Protein AF-A0A7I8IWC8-F1 (afdb_monomer)

Mean predicted aligned error: 17.38 Å

pLDDT: mean 71.6, std 18.22, range [29.69, 91.44]

InterPro domains:
  IPR003280 Two pore domain potassium channel [PTHR11003] (77-269)
  IPR011992 EF-hand domain pair [SSF47473] (232-298)
  IPR013099 Potassium channel domain [PF07885] (147-216)
  IPR018247 EF-Hand 1, calcium-binding site [PS00018] (244-256)

Structure (mmCIF, N/CA/C/O backbone):
data_AF-A0A7I8IWC8-F1
#
_entry.id   AF-A0A7I8IWC8-F1
#
loop_
_atom_site.group_PDB
_atom_site.id
_atom_site.type_symbol
_atom_site.label_atom_id
_atom_site.label_alt_id
_atom_site.label_comp_id
_atom_site.label_asym_id
_atom_site.label_entity_id
_atom_site.label_seq_id
_atom_site.pdbx_PDB_ins_code
_atom_site.Cartn_x
_atom_site.Cartn_y
_atom_site.Cartn_z
_atom_site.occupancy
_atom_site.B_iso_or_equiv
_atom_site.auth_seq_id
_atom_site.auth_comp_id
_atom_site.auth_asym_id
_atom_site.auth_atom_id
_atom_site.pdbx_PDB_model_num
ATOM 1 N N . MET A 1 1 ? -7.696 -72.419 10.495 1.00 34.41 1 MET A N 1
ATOM 2 C CA . MET A 1 1 ? -6.450 -72.683 9.741 1.00 34.41 1 MET A CA 1
ATOM 3 C C . MET A 1 1 ? -6.834 -73.370 8.433 1.00 34.41 1 MET A C 1
ATOM 5 O O . MET A 1 1 ? -7.653 -74.274 8.551 1.00 34.41 1 MET A O 1
ATOM 9 N N . PRO A 1 2 ? -6.284 -73.050 7.244 1.00 49.12 2 PRO A N 1
ATOM 10 C CA . PRO A 1 2 ? -5.409 -71.928 6.867 1.00 49.12 2 PRO A CA 1
ATOM 11 C C . PRO A 1 2 ? -5.882 -71.098 5.634 1.00 49.12 2 PRO A C 1
ATOM 13 O O . PRO A 1 2 ? -6.769 -71.513 4.901 1.00 49.12 2 PRO A O 1
ATOM 16 N N . HIS A 1 3 ? -5.212 -69.944 5.458 1.00 37.47 3 HIS A N 1
ATOM 17 C CA . HIS A 1 3 ? -4.768 -69.209 4.245 1.00 37.47 3 HIS A CA 1
ATOM 18 C C . HIS A 1 3 ? -5.699 -69.052 3.014 1.00 37.47 3 HIS A C 1
ATOM 20 O O . HIS A 1 3 ? -6.150 -70.026 2.440 1.00 37.47 3 HIS A O 1
ATOM 26 N N . GLY A 1 4 ? -5.972 -67.871 2.443 1.00 36.47 4 GLY A N 1
ATOM 27 C CA . GLY A 1 4 ? -5.364 -66.542 2.559 1.00 36.47 4 GLY A CA 1
ATOM 28 C C . GLY A 1 4 ? -4.605 -66.167 1.280 1.00 36.47 4 GLY A C 1
ATOM 29 O O . GLY A 1 4 ? -3.407 -66.400 1.233 1.00 36.47 4 GLY A O 1
ATOM 30 N N . ALA A 1 5 ? -5.292 -65.598 0.277 1.00 39.47 5 ALA A N 1
ATOM 31 C CA . ALA A 1 5 ? -4.734 -64.726 -0.776 1.00 39.47 5 ALA A CA 1
ATOM 32 C C . ALA A 1 5 ? -5.860 -64.234 -1.714 1.00 39.47 5 ALA A C 1
ATOM 34 O O . ALA A 1 5 ? -6.253 -64.928 -2.649 1.00 39.47 5 ALA A O 1
ATOM 35 N N . ILE A 1 6 ? -6.392 -63.032 -1.471 1.00 44.72 6 ILE A N 1
ATOM 36 C CA . ILE A 1 6 ? -7.312 -62.354 -2.396 1.00 44.72 6 ILE A CA 1
ATOM 37 C C . ILE A 1 6 ? -6.470 -61.427 -3.275 1.00 44.72 6 ILE A C 1
ATOM 39 O O . ILE A 1 6 ? -5.938 -60.419 -2.813 1.00 44.72 6 ILE A O 1
ATOM 43 N N . HIS A 1 7 ? -6.326 -61.797 -4.547 1.00 42.81 7 HIS A N 1
ATOM 44 C CA . HIS A 1 7 ? -5.727 -60.960 -5.581 1.00 42.81 7 HIS A CA 1
ATOM 45 C C . HIS A 1 7 ? -6.664 -59.790 -5.923 1.00 42.81 7 HIS A C 1
ATOM 47 O O . HIS A 1 7 ? -7.773 -59.998 -6.411 1.00 42.81 7 HIS A O 1
ATOM 53 N N . GLY A 1 8 ? -6.203 -58.558 -5.695 1.00 40.81 8 GLY A N 1
ATOM 54 C CA . GLY A 1 8 ? -6.848 -57.341 -6.197 1.00 40.81 8 GLY A CA 1
ATOM 55 C C . GLY A 1 8 ? -6.672 -57.164 -7.719 1.00 40.81 8 GLY A C 1
ATOM 56 O O . GLY A 1 8 ? -5.735 -57.720 -8.303 1.00 40.81 8 GLY A O 1
ATOM 57 N N . PRO A 1 9 ? -7.558 -56.406 -8.392 1.00 40.91 9 PRO A N 1
ATOM 58 C CA . PRO A 1 9 ? -7.602 -56.340 -9.848 1.00 40.91 9 PRO A CA 1
ATOM 59 C C . PRO A 1 9 ? -6.484 -55.472 -10.448 1.00 40.91 9 PRO A C 1
ATOM 61 O O . PRO A 1 9 ? -6.197 -54.369 -9.989 1.00 40.91 9 PRO A O 1
ATOM 64 N N . ARG A 1 10 ? -5.878 -55.987 -11.528 1.00 43.47 10 ARG A N 1
ATOM 65 C CA . ARG A 1 10 ? -4.852 -55.336 -12.360 1.00 43.47 10 ARG A CA 1
ATOM 66 C C . ARG A 1 10 ? -5.381 -54.053 -13.009 1.00 43.47 10 ARG A C 1
ATOM 68 O O . ARG A 1 10 ? -6.219 -54.093 -13.909 1.00 43.47 10 ARG A O 1
ATOM 75 N N . GLU A 1 11 ? -4.798 -52.930 -12.623 1.00 41.12 11 GLU A N 1
ATOM 76 C CA . GLU A 1 11 ? -5.005 -51.618 -13.228 1.00 41.12 11 GLU A CA 1
ATOM 77 C C . GLU A 1 11 ? -4.317 -51.547 -14.611 1.00 41.12 11 GLU A C 1
ATOM 79 O O . GLU A 1 11 ? -3.092 -51.639 -14.737 1.00 41.12 11 GLU A O 1
ATOM 84 N N . ARG A 1 12 ? -5.105 -51.417 -15.689 1.00 39.09 12 ARG A N 1
ATOM 85 C CA . ARG A 1 12 ? -4.594 -51.205 -17.056 1.00 39.09 12 ARG A CA 1
ATOM 86 C C . ARG A 1 12 ? -4.054 -49.777 -17.194 1.00 39.09 12 ARG A C 1
ATOM 88 O O . ARG A 1 12 ? -4.794 -48.869 -17.568 1.00 39.09 12 ARG A O 1
ATOM 95 N N . ARG A 1 13 ? -2.749 -49.577 -16.988 1.00 38.00 13 ARG A N 1
ATOM 96 C CA . ARG A 1 13 ? -2.059 -48.372 -17.484 1.00 38.00 13 ARG A CA 1
ATOM 97 C C . ARG A 1 13 ? -2.029 -48.393 -19.011 1.00 38.00 13 ARG A C 1
ATOM 99 O O . ARG A 1 13 ? -1.342 -49.215 -19.616 1.00 38.00 13 ARG A O 1
ATOM 106 N N . ARG A 1 14 ? -2.758 -47.465 -19.633 1.00 35.34 14 ARG A N 1
ATOM 107 C CA . ARG A 1 14 ? -2.596 -47.116 -21.049 1.00 35.34 14 ARG A CA 1
ATOM 108 C C . ARG A 1 14 ? -1.191 -46.526 -21.234 1.00 35.34 14 ARG A C 1
ATOM 110 O O . ARG A 1 14 ? -0.902 -45.459 -20.701 1.00 35.34 14 ARG A O 1
ATOM 117 N N . ARG A 1 15 ? -0.307 -47.245 -21.932 1.00 33.16 15 ARG A N 1
ATOM 118 C CA . ARG A 1 15 ? 1.006 -46.741 -22.361 1.00 33.16 15 ARG A CA 1
ATOM 119 C C . ARG A 1 15 ? 0.797 -45.824 -23.566 1.00 33.16 15 ARG A C 1
ATOM 121 O O . ARG A 1 15 ? 0.268 -46.273 -24.577 1.00 33.16 15 ARG A O 1
ATOM 128 N N . PHE A 1 16 ? 1.204 -44.566 -23.444 1.00 29.80 16 PHE A N 1
ATOM 129 C CA . PHE A 1 16 ? 1.470 -43.696 -24.590 1.00 29.80 16 PHE A CA 1
ATOM 130 C C . PHE A 1 16 ? 2.858 -44.046 -25.164 1.00 29.80 16 PHE A C 1
ATOM 132 O O . PHE A 1 16 ? 3.754 -44.361 -24.374 1.00 29.80 16 PHE A O 1
ATOM 139 N N . PRO A 1 17 ? 3.062 -44.033 -26.495 1.00 34.88 17 PRO A N 1
ATOM 140 C CA . PRO A 1 17 ? 4.338 -44.399 -27.091 1.00 34.88 17 PRO A CA 1
ATOM 141 C C . PRO A 1 17 ? 5.303 -43.209 -27.062 1.00 34.88 17 PRO A C 1
ATOM 143 O O . PRO A 1 17 ? 5.034 -42.171 -27.660 1.00 34.88 17 PRO A O 1
ATOM 146 N N . TRP A 1 18 ? 6.438 -43.381 -26.386 1.00 34.50 18 TRP A N 1
ATOM 147 C CA . TRP A 1 18 ? 7.629 -42.553 -26.576 1.00 34.50 18 TRP A CA 1
ATOM 148 C C . TRP A 1 18 ? 8.540 -43.232 -27.613 1.00 34.50 18 TRP A C 1
ATOM 150 O O . TRP A 1 18 ? 8.638 -44.463 -27.592 1.00 34.50 18 TRP A O 1
ATOM 160 N N . PRO A 1 19 ? 9.196 -42.483 -28.517 1.00 35.56 19 PRO A N 1
ATOM 161 C CA . PRO A 1 19 ? 10.147 -43.051 -29.468 1.00 35.56 19 PRO A CA 1
ATOM 162 C C . PRO A 1 19 ? 11.451 -43.473 -28.758 1.00 35.56 19 PRO A C 1
ATOM 164 O O . PRO A 1 19 ? 11.786 -42.913 -27.710 1.00 35.56 19 PRO A O 1
ATOM 167 N N . PRO A 1 20 ? 12.182 -44.470 -29.289 1.00 39.28 20 PRO A N 1
ATOM 168 C CA . PRO A 1 20 ? 13.304 -45.085 -28.594 1.00 39.28 20 PRO A CA 1
ATOM 169 C C . PRO A 1 20 ? 14.577 -44.235 -28.678 1.00 39.28 20 PRO A C 1
ATOM 171 O O . PRO A 1 20 ? 14.940 -43.716 -29.732 1.00 39.28 20 PRO A O 1
ATOM 174 N N . HIS A 1 21 ? 15.283 -44.159 -27.550 1.00 35.75 21 HIS A N 1
ATOM 175 C CA . HIS A 1 21 ? 16.693 -43.800 -27.499 1.00 35.75 21 HIS A CA 1
ATOM 176 C C . HIS A 1 21 ? 17.516 -44.882 -28.209 1.00 35.75 21 HIS A C 1
ATOM 178 O O . HIS A 1 21 ? 17.478 -46.043 -27.809 1.00 35.75 21 HIS A O 1
ATOM 184 N N . ALA A 1 22 ? 18.277 -44.484 -29.225 1.00 36.94 22 ALA A N 1
ATOM 185 C CA . ALA A 1 22 ? 19.360 -45.269 -29.798 1.00 36.94 22 ALA A CA 1
ATOM 186 C C . ALA A 1 22 ? 20.653 -44.468 -29.618 1.00 36.94 22 ALA A C 1
ATOM 188 O O . ALA A 1 22 ? 20.869 -43.457 -30.285 1.00 36.94 22 ALA A O 1
ATOM 189 N N . GLY A 1 23 ? 21.469 -44.888 -28.657 1.00 33.31 23 GLY A N 1
ATOM 190 C CA . GLY A 1 23 ? 22.909 -44.715 -28.748 1.00 33.31 23 GLY A CA 1
ATOM 191 C C . GLY A 1 23 ? 23.448 -45.980 -29.396 1.00 33.31 23 GLY A C 1
ATOM 192 O O . GLY A 1 23 ? 23.153 -47.059 -28.897 1.00 33.31 23 GLY A O 1
ATOM 193 N N . ASP A 1 24 ? 24.108 -45.842 -30.540 1.00 31.56 24 ASP A N 1
ATOM 194 C CA . ASP A 1 24 ? 25.403 -46.468 -30.803 1.00 31.56 24 ASP A CA 1
ATOM 195 C C . ASP A 1 24 ? 25.916 -46.115 -32.206 1.00 31.56 24 ASP A C 1
ATOM 197 O O . ASP A 1 24 ? 25.170 -45.987 -33.174 1.00 31.56 24 ASP A O 1
ATOM 201 N N . GLU A 1 25 ? 27.236 -45.959 -32.240 1.00 33.34 25 GLU A N 1
ATOM 202 C CA . GLU A 1 25 ? 28.138 -46.091 -33.382 1.00 33.34 25 GLU A CA 1
ATOM 203 C C . GLU A 1 25 ? 28.166 -45.001 -34.465 1.00 33.34 25 GLU A C 1
ATOM 205 O O . GLU A 1 25 ? 27.463 -44.973 -35.475 1.00 33.34 25 GLU A O 1
ATOM 210 N N . ALA A 1 26 ? 29.171 -44.147 -34.267 1.00 34.16 26 ALA A N 1
ATOM 211 C CA . ALA A 1 26 ? 29.894 -43.419 -35.288 1.00 34.16 26 ALA A CA 1
ATOM 212 C C . ALA A 1 26 ? 30.222 -44.288 -36.518 1.00 34.16 26 ALA A C 1
ATOM 214 O O . ALA A 1 26 ? 31.029 -45.214 -36.456 1.00 34.16 26 ALA A O 1
ATOM 215 N N . ARG A 1 27 ? 29.696 -43.885 -37.677 1.00 29.69 27 ARG A N 1
ATOM 216 C CA . ARG A 1 27 ? 30.273 -44.206 -38.985 1.00 29.69 27 ARG A CA 1
ATOM 217 C C . ARG A 1 27 ? 30.517 -42.895 -39.723 1.00 29.69 27 ARG A C 1
ATOM 219 O O . ARG A 1 27 ? 29.603 -42.285 -40.265 1.00 29.69 27 ARG A O 1
ATOM 226 N N . VAL A 1 28 ? 31.763 -42.434 -39.654 1.00 33.59 28 VAL A N 1
ATOM 227 C CA . VAL A 1 28 ? 32.272 -41.290 -40.413 1.00 33.59 28 VAL A CA 1
ATOM 228 C C . VAL A 1 28 ? 32.355 -41.716 -41.8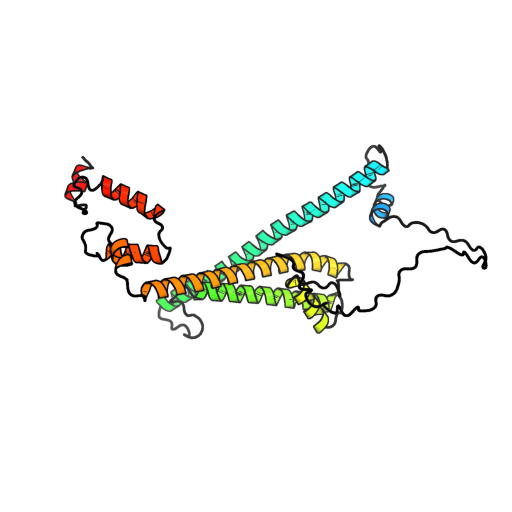76 1.00 33.59 28 VAL A C 1
ATOM 230 O O . VAL A 1 28 ? 33.195 -42.540 -42.231 1.00 33.59 28 VAL A O 1
ATOM 233 N N . ASP A 1 29 ? 31.464 -41.182 -42.708 1.00 30.06 29 ASP A N 1
ATOM 234 C CA . ASP A 1 29 ? 31.541 -41.326 -44.159 1.00 30.06 29 ASP A CA 1
ATOM 235 C C . ASP A 1 29 ? 32.521 -40.274 -44.700 1.00 30.06 29 ASP A C 1
ATOM 237 O O . ASP A 1 29 ? 32.303 -39.062 -44.614 1.00 30.06 29 ASP A O 1
ATOM 241 N N . SER A 1 30 ? 33.671 -40.750 -45.170 1.00 38.53 30 SER A N 1
ATOM 242 C CA . SER A 1 30 ? 34.749 -39.947 -45.727 1.00 38.53 30 SER A CA 1
ATOM 243 C C . SER A 1 30 ? 34.496 -39.713 -47.211 1.00 38.53 30 SER A C 1
ATOM 245 O O . SER A 1 30 ? 34.836 -40.543 -48.050 1.00 38.53 30 SER A O 1
ATOM 247 N N . ARG A 1 31 ? 33.917 -38.562 -47.562 1.00 34.56 31 ARG A N 1
ATOM 248 C CA . ARG A 1 31 ? 34.003 -38.005 -48.923 1.00 34.56 31 ARG A CA 1
ATOM 249 C C . ARG A 1 31 ? 33.464 -36.573 -48.953 1.00 34.56 31 ARG A C 1
ATOM 251 O O . ARG A 1 31 ? 32.263 -36.396 -49.011 1.00 34.56 31 ARG A O 1
ATOM 258 N N . TYR A 1 32 ? 34.354 -35.581 -48.846 1.00 31.25 32 TYR A N 1
ATOM 259 C CA . TYR A 1 32 ? 34.440 -34.319 -49.620 1.00 31.25 32 TYR A CA 1
ATOM 260 C C . TYR A 1 32 ? 35.587 -33.450 -49.042 1.00 31.25 32 TYR A C 1
ATOM 262 O O . TYR A 1 32 ? 35.895 -33.562 -47.854 1.00 31.25 32 TYR A O 1
ATOM 270 N N . PRO A 1 33 ? 36.306 -32.675 -49.879 1.00 35.06 33 PRO A N 1
ATOM 271 C CA . PRO A 1 33 ? 37.697 -32.306 -49.638 1.00 35.06 33 PRO A CA 1
ATOM 272 C C . PRO A 1 33 ? 37.877 -31.060 -48.765 1.00 35.06 33 PRO A C 1
ATOM 274 O O . PRO A 1 33 ? 37.000 -30.210 -48.632 1.00 35.06 33 PRO A O 1
ATOM 277 N N . ALA A 1 34 ? 39.082 -30.974 -48.206 1.00 40.50 34 ALA A N 1
ATOM 278 C CA . ALA A 1 34 ? 39.608 -29.883 -47.407 1.00 40.50 34 ALA A CA 1
ATOM 279 C C . ALA A 1 34 ? 39.451 -28.503 -48.076 1.00 40.50 34 ALA A C 1
ATOM 281 O O . ALA A 1 34 ? 39.941 -28.270 -49.178 1.00 40.50 34 ALA A O 1
ATOM 282 N N . GLY A 1 35 ? 38.844 -27.570 -47.344 1.00 31.88 35 GLY A N 1
ATOM 283 C CA . GLY A 1 35 ? 38.845 -26.136 -47.622 1.00 31.88 35 GLY A CA 1
ATOM 284 C C . GLY A 1 35 ? 38.723 -25.394 -46.294 1.00 31.88 35 GLY A C 1
ATOM 285 O O . GLY A 1 35 ? 37.707 -25.497 -45.614 1.00 31.88 35 GLY A O 1
ATOM 286 N N . GLY A 1 36 ? 39.804 -24.744 -45.866 1.00 42.09 36 GLY A N 1
ATOM 287 C CA . GLY A 1 36 ? 39.965 -24.226 -44.513 1.00 42.09 36 GLY A CA 1
ATOM 288 C C . GLY A 1 36 ? 39.009 -23.094 -44.135 1.00 42.09 36 GLY A C 1
ATOM 289 O O . GLY A 1 36 ? 38.858 -22.116 -44.855 1.00 42.09 36 GLY A O 1
ATOM 290 N N . ALA A 1 37 ? 38.467 -23.185 -42.925 1.00 33.78 37 ALA A N 1
ATOM 291 C CA . ALA A 1 37 ? 38.128 -22.035 -42.098 1.00 33.78 37 ALA A CA 1
ATOM 292 C C . ALA A 1 37 ? 38.143 -22.500 -40.640 1.00 33.78 37 ALA A C 1
ATOM 294 O O . ALA A 1 37 ? 37.227 -23.158 -40.157 1.00 33.78 37 ALA A O 1
ATOM 295 N N . SER A 1 38 ? 39.251 -22.199 -39.967 1.00 35.16 38 SER A N 1
ATOM 296 C CA . SER A 1 38 ? 39.468 -22.435 -38.545 1.00 35.16 38 SER A CA 1
ATOM 297 C C . SER A 1 38 ? 38.261 -21.948 -37.735 1.00 35.16 38 SER A C 1
ATOM 299 O O . SER A 1 38 ? 37.937 -20.755 -37.751 1.00 35.16 38 SER A O 1
ATOM 301 N N . ALA A 1 39 ? 37.588 -22.877 -37.051 1.00 38.66 39 ALA A N 1
ATOM 302 C CA . ALA A 1 39 ? 36.551 -22.597 -36.071 1.00 38.66 39 ALA A CA 1
ATOM 303 C C . ALA A 1 39 ? 37.184 -21.834 -34.901 1.00 38.66 39 ALA A C 1
ATOM 305 O O . ALA A 1 39 ? 37.608 -22.405 -33.899 1.00 38.66 39 ALA A O 1
ATOM 306 N N . ARG A 1 40 ? 37.297 -20.512 -35.050 1.00 38.53 40 ARG A N 1
ATOM 307 C CA . ARG A 1 40 ? 37.653 -19.621 -33.954 1.00 38.53 40 ARG A CA 1
ATOM 308 C C . ARG A 1 40 ? 36.503 -19.647 -32.958 1.00 38.53 40 ARG A C 1
ATOM 310 O O . ARG A 1 40 ? 35.457 -19.051 -33.198 1.00 38.53 40 ARG A O 1
ATOM 317 N N . CYS A 1 41 ? 36.722 -20.338 -31.841 1.00 42.00 41 CYS A N 1
ATOM 318 C CA . CYS A 1 41 ? 36.026 -20.117 -30.583 1.00 42.00 41 CYS A CA 1
ATOM 319 C C . CYS A 1 41 ? 35.999 -18.610 -30.310 1.00 42.00 41 CYS A C 1
ATOM 321 O O . CYS A 1 41 ? 36.993 -18.038 -29.863 1.00 42.00 41 CYS A O 1
ATOM 323 N N . LEU A 1 42 ? 34.890 -17.950 -30.645 1.00 45.66 42 LEU A N 1
ATOM 324 C CA . LEU A 1 42 ? 34.720 -16.534 -30.371 1.00 45.66 42 LEU A CA 1
ATOM 325 C C . LEU A 1 42 ? 34.657 -16.383 -28.841 1.00 45.66 42 LEU A C 1
ATOM 327 O O . LEU A 1 42 ? 33.781 -16.991 -28.214 1.00 45.66 42 LEU A O 1
ATOM 331 N N . PRO A 1 43 ? 35.571 -15.629 -28.207 1.00 43.75 43 PRO A N 1
ATOM 332 C CA . PRO A 1 43 ? 35.496 -15.393 -26.775 1.00 43.75 43 PRO A CA 1
ATOM 333 C C . PRO A 1 43 ? 34.156 -14.724 -26.450 1.00 43.75 43 PRO A C 1
ATOM 335 O O . PRO A 1 43 ? 33.676 -13.880 -27.209 1.00 43.75 43 PRO A O 1
ATOM 338 N N . ARG A 1 44 ? 33.536 -15.084 -25.317 1.00 46.53 44 ARG A N 1
ATOM 339 C CA . ARG A 1 44 ? 32.316 -14.417 -24.824 1.00 46.53 44 ARG A CA 1
ATOM 340 C C . ARG A 1 44 ? 32.507 -12.889 -24.876 1.00 46.53 44 ARG A C 1
ATOM 342 O O . ARG A 1 44 ? 33.613 -12.433 -24.590 1.00 46.53 44 ARG A O 1
ATOM 349 N N . PRO A 1 45 ? 31.464 -12.081 -25.144 1.00 54.19 45 PRO A N 1
ATOM 350 C CA . PRO A 1 45 ? 31.592 -10.636 -25.385 1.00 54.19 45 PRO A CA 1
ATOM 351 C C . PRO A 1 45 ? 32.354 -9.875 -24.286 1.00 54.19 45 PRO A C 1
ATOM 353 O O . PRO A 1 45 ? 33.000 -8.876 -24.566 1.00 54.19 45 PRO A O 1
ATOM 356 N N . ARG A 1 46 ? 32.366 -10.380 -23.045 1.00 49.00 46 ARG A N 1
ATOM 357 C CA . ARG A 1 46 ? 33.160 -9.816 -21.939 1.00 49.00 46 ARG A CA 1
ATOM 358 C C . ARG A 1 46 ? 34.675 -10.007 -22.076 1.00 49.00 46 ARG A C 1
ATOM 360 O O . ARG A 1 46 ? 35.420 -9.121 -21.682 1.00 49.00 46 ARG A O 1
ATOM 367 N N . VAL A 1 47 ? 35.124 -11.126 -22.645 1.00 54.19 47 VAL A N 1
ATOM 368 C CA . VAL A 1 47 ? 36.548 -11.397 -22.903 1.00 54.19 47 VAL A CA 1
ATOM 369 C C . VAL A 1 47 ? 37.050 -10.516 -24.047 1.00 54.19 47 VAL A C 1
ATOM 371 O O . VAL A 1 47 ? 38.149 -9.985 -23.964 1.00 54.19 47 VAL A O 1
ATOM 374 N N . VAL A 1 48 ? 36.207 -10.275 -25.059 1.00 58.06 48 VAL A N 1
ATOM 375 C CA . VAL A 1 48 ? 36.515 -9.356 -26.169 1.00 58.06 48 VAL A CA 1
ATOM 376 C C . VAL A 1 48 ? 36.621 -7.904 -25.682 1.00 58.06 48 VAL A C 1
ATOM 378 O O . VAL A 1 48 ? 37.554 -7.199 -26.059 1.00 58.06 48 VAL A O 1
ATOM 381 N N . VAL A 1 49 ? 35.718 -7.472 -24.792 1.00 59.38 49 VAL A N 1
ATOM 382 C CA . VAL A 1 49 ? 35.783 -6.143 -24.156 1.00 59.38 49 VAL A CA 1
ATOM 383 C C . VAL A 1 49 ? 37.051 -5.989 -23.313 1.00 59.38 49 VAL A C 1
ATOM 385 O O . VAL A 1 49 ? 37.690 -4.948 -23.390 1.00 59.38 49 VAL A O 1
ATOM 388 N N . PHE A 1 50 ? 37.465 -7.019 -22.569 1.00 57.16 50 PHE A N 1
ATOM 389 C CA . PHE A 1 50 ? 38.723 -6.991 -21.815 1.00 57.16 50 PHE A CA 1
ATOM 390 C C . PHE A 1 50 ? 39.952 -6.884 -22.735 1.00 57.16 50 PHE A C 1
ATOM 392 O O . PHE A 1 50 ? 40.841 -6.082 -22.475 1.00 57.16 50 PHE A O 1
ATOM 399 N N . THR A 1 51 ? 39.978 -7.615 -23.857 1.00 58.69 51 THR A N 1
ATOM 400 C CA . THR A 1 51 ? 41.091 -7.528 -24.821 1.00 58.69 51 THR A CA 1
ATOM 401 C C . THR A 1 51 ? 41.169 -6.187 -25.553 1.00 58.69 51 THR A C 1
ATOM 403 O O . THR A 1 51 ? 42.265 -5.766 -25.900 1.00 58.69 51 THR A O 1
ATOM 406 N N . PHE A 1 52 ? 40.037 -5.508 -25.774 1.00 55.59 52 PHE A N 1
ATOM 407 C CA . PHE A 1 52 ? 39.993 -4.202 -26.450 1.00 55.59 52 PHE A CA 1
ATOM 408 C C . PHE A 1 52 ? 40.229 -3.013 -25.509 1.00 55.59 52 PHE A C 1
ATOM 410 O O . PHE A 1 52 ? 40.627 -1.952 -25.972 1.00 55.59 52 PHE A O 1
ATOM 417 N N . ASN A 1 53 ? 39.991 -3.173 -24.204 1.00 49.50 53 ASN A N 1
ATOM 418 C CA . ASN A 1 53 ? 40.108 -2.099 -23.209 1.00 49.50 53 ASN A CA 1
ATOM 419 C C . ASN A 1 53 ? 41.402 -2.197 -22.378 1.00 49.50 53 ASN A C 1
ATOM 421 O O . ASN A 1 53 ? 41.487 -1.658 -21.275 1.00 49.50 53 ASN A O 1
ATOM 425 N N . ARG A 1 54 ? 42.404 -2.911 -22.912 1.00 51.59 54 ARG A N 1
ATOM 426 C CA . ARG A 1 54 ? 43.714 -3.144 -22.287 1.00 51.59 54 ARG A CA 1
ATOM 427 C C . ARG A 1 54 ? 44.550 -1.865 -22.149 1.00 51.59 54 ARG A C 1
ATOM 429 O O . ARG A 1 54 ? 45.454 -1.819 -21.329 1.00 51.59 54 ARG A O 1
ATOM 436 N N . GLU A 1 55 ? 44.224 -0.826 -22.916 1.00 48.22 55 GLU A N 1
ATOM 437 C CA . GLU A 1 55 ? 44.974 0.438 -22.937 1.00 48.22 55 GLU A CA 1
ATOM 438 C C . GLU A 1 55 ? 44.509 1.463 -21.888 1.00 48.22 55 GLU A C 1
ATOM 440 O O . GLU A 1 55 ? 45.144 2.498 -21.717 1.00 48.22 55 GLU A O 1
ATOM 445 N N . ALA A 1 56 ? 43.426 1.183 -21.151 1.00 45.59 56 ALA A N 1
ATOM 446 C CA . ALA A 1 56 ? 42.878 2.096 -20.142 1.00 45.59 56 ALA A CA 1
ATOM 447 C C . ALA A 1 56 ? 43.320 1.781 -18.697 1.00 45.59 56 ALA A C 1
ATOM 449 O O . ALA A 1 56 ? 42.846 2.430 -17.765 1.00 45.59 56 ALA A O 1
ATOM 450 N N . PHE A 1 57 ? 44.192 0.787 -18.486 1.00 44.53 57 PHE A N 1
ATOM 451 C CA . PHE A 1 57 ? 44.610 0.347 -17.152 1.00 44.53 57 PHE A CA 1
ATOM 452 C C . PHE A 1 57 ? 46.131 0.409 -16.985 1.00 44.53 57 PHE A C 1
ATOM 454 O O . PHE A 1 57 ? 46.864 -0.422 -17.512 1.00 44.53 57 PHE A O 1
ATOM 461 N N . SER A 1 58 ? 46.601 1.376 -16.196 1.00 46.03 58 SER A N 1
ATOM 462 C CA . SER A 1 58 ? 47.948 1.369 -15.623 1.00 46.03 58 SER A CA 1
ATOM 463 C C . SER A 1 58 ? 47.901 0.673 -14.256 1.00 46.03 58 SER A C 1
ATOM 465 O O . SER A 1 58 ? 47.590 1.299 -13.242 1.00 46.03 58 SER A O 1
ATOM 467 N N . GLY A 1 59 ? 48.160 -0.631 -14.225 1.00 56.19 59 GLY A N 1
ATOM 468 C CA . GLY A 1 59 ? 48.332 -1.417 -13.001 1.00 56.19 59 GLY A CA 1
ATOM 469 C C . GLY A 1 59 ? 49.280 -2.584 -13.271 1.00 56.19 59 GLY A C 1
ATOM 470 O O . GLY A 1 59 ? 49.311 -3.079 -14.395 1.00 56.19 59 GLY A O 1
ATOM 471 N N . GLU A 1 60 ? 50.085 -2.983 -12.282 1.00 54.47 60 GLU A N 1
ATOM 472 C CA . GLU A 1 60 ? 51.076 -4.052 -12.466 1.00 54.47 60 GLU A CA 1
ATOM 473 C C . GLU A 1 60 ? 50.397 -5.397 -12.784 1.00 54.47 60 GLU A C 1
ATOM 475 O O . GLU A 1 60 ? 49.646 -5.940 -11.970 1.00 54.47 60 GLU A O 1
ATOM 480 N N . GLU A 1 61 ? 50.646 -5.918 -13.991 1.00 54.50 61 GLU A N 1
ATOM 481 C CA . GLU A 1 61 ? 50.098 -7.189 -14.477 1.00 54.50 61 GLU A CA 1
ATOM 482 C C . GLU A 1 61 ? 50.716 -8.358 -13.685 1.00 54.50 61 GLU A C 1
ATOM 484 O O . GLU A 1 61 ? 51.920 -8.599 -13.758 1.00 54.50 61 GLU A O 1
ATOM 489 N N . THR A 1 62 ? 49.901 -9.113 -12.938 1.00 66.25 62 THR A N 1
ATOM 490 C CA . THR A 1 62 ? 50.368 -10.305 -12.197 1.00 66.25 62 THR A CA 1
ATOM 491 C C . THR A 1 62 ? 50.133 -11.596 -12.983 1.00 66.25 62 THR A C 1
ATOM 493 O O . THR A 1 62 ? 51.077 -12.349 -13.213 1.00 66.25 62 THR A O 1
ATOM 496 N N . HIS A 1 63 ? 48.897 -11.880 -13.425 1.00 66.00 63 HIS A N 1
ATOM 497 C CA . HIS A 1 63 ? 48.607 -13.007 -14.326 1.00 66.00 63 HIS A CA 1
ATOM 498 C C . HIS A 1 63 ? 47.284 -12.790 -15.096 1.00 66.00 63 HIS A C 1
ATOM 500 O O . HIS A 1 63 ? 46.229 -12.643 -14.473 1.00 66.00 63 HIS A O 1
ATOM 506 N N . PRO A 1 64 ? 47.260 -12.891 -16.441 1.00 71.69 64 PRO A N 1
ATOM 507 C CA . PRO A 1 64 ? 46.131 -12.450 -17.278 1.00 71.69 64 PRO A CA 1
ATOM 508 C C . PRO A 1 64 ? 44.807 -13.189 -17.019 1.00 71.69 64 PRO A C 1
ATOM 510 O O . PRO A 1 64 ? 43.723 -12.654 -17.244 1.00 71.69 64 PRO A O 1
ATOM 513 N N . VAL A 1 65 ? 44.877 -14.429 -16.529 1.00 67.88 65 VAL A N 1
ATOM 514 C CA . VAL A 1 65 ? 43.691 -15.214 -16.144 1.00 67.88 65 VAL A CA 1
ATOM 515 C C . VAL A 1 65 ? 43.084 -14.709 -14.831 1.00 67.88 65 VAL A C 1
ATOM 517 O O . VAL A 1 65 ? 41.863 -14.660 -14.703 1.00 67.88 65 VAL A O 1
ATOM 520 N N . VAL A 1 66 ? 43.919 -14.311 -13.867 1.00 72.56 66 VAL A N 1
ATOM 521 C CA . VAL A 1 66 ? 43.474 -13.814 -12.557 1.00 72.56 66 VAL A CA 1
ATOM 522 C C . VAL A 1 66 ? 42.840 -12.434 -12.714 1.00 72.56 66 VAL A C 1
ATOM 524 O O . VAL A 1 66 ? 41.749 -12.211 -12.192 1.00 72.56 66 VAL A O 1
ATOM 527 N N . ASP A 1 67 ? 43.431 -11.569 -13.538 1.00 69.94 67 ASP A N 1
ATOM 528 C CA . ASP A 1 67 ? 42.900 -10.230 -13.819 1.00 69.94 67 ASP A CA 1
ATOM 529 C C . ASP A 1 67 ? 41.567 -10.282 -14.580 1.00 69.94 67 ASP A C 1
ATOM 531 O O . ASP A 1 67 ? 40.637 -9.530 -14.278 1.00 69.94 67 ASP A O 1
ATOM 535 N N . ALA A 1 68 ? 41.404 -11.234 -15.506 1.00 69.75 68 ALA A N 1
ATOM 536 C CA . ALA A 1 68 ? 40.136 -11.452 -16.203 1.00 69.75 68 ALA A CA 1
ATOM 537 C C . ALA A 1 68 ? 39.024 -11.962 -15.263 1.00 69.75 68 ALA A C 1
ATOM 539 O O . ALA A 1 68 ? 37.861 -11.551 -15.381 1.00 69.75 68 ALA A O 1
ATOM 540 N N . VAL A 1 69 ? 39.364 -12.845 -14.316 1.00 74.75 69 VAL A N 1
ATOM 541 C CA . VAL A 1 69 ? 38.434 -13.326 -13.281 1.00 74.75 69 VAL A CA 1
ATOM 542 C C . VAL A 1 69 ? 38.078 -12.194 -12.315 1.00 74.75 69 VAL A C 1
ATOM 544 O O . VAL A 1 69 ? 36.895 -11.993 -12.034 1.00 74.75 69 VAL A O 1
ATOM 547 N N . TYR A 1 70 ? 39.061 -11.403 -11.882 1.00 74.75 70 TYR A N 1
ATOM 548 C CA . TYR A 1 70 ? 38.861 -10.229 -11.035 1.00 74.75 70 TYR A CA 1
ATOM 549 C C . TYR A 1 70 ? 37.945 -9.200 -11.710 1.00 74.75 70 TYR A C 1
ATOM 551 O O . TYR A 1 70 ? 36.945 -8.787 -11.122 1.00 74.75 70 TYR A O 1
ATOM 559 N N . PHE A 1 71 ? 38.183 -8.878 -12.984 1.00 71.25 71 PHE A N 1
ATOM 560 C CA . PHE A 1 71 ? 37.326 -7.989 -13.769 1.00 71.25 71 PHE A CA 1
ATOM 561 C C . PHE A 1 71 ? 35.892 -8.520 -13.888 1.00 71.25 71 PHE A C 1
ATOM 563 O O . PHE A 1 71 ? 34.930 -7.768 -13.726 1.00 71.25 71 PHE A O 1
ATOM 570 N N . CYS A 1 72 ? 35.707 -9.824 -14.116 1.00 68.00 72 CYS A N 1
ATOM 571 C CA . CYS A 1 72 ? 34.374 -10.428 -14.154 1.00 68.00 72 CYS A CA 1
ATOM 572 C C . CYS A 1 72 ? 33.656 -10.330 -12.801 1.00 68.00 72 CYS A C 1
ATOM 574 O O . CYS A 1 72 ? 32.472 -9.999 -12.769 1.00 68.00 72 CYS A O 1
ATOM 576 N N . ILE A 1 73 ? 34.351 -10.583 -11.691 1.00 71.00 73 ILE A N 1
ATOM 577 C CA . ILE A 1 73 ? 33.774 -10.487 -10.345 1.00 71.00 73 ILE A CA 1
ATOM 578 C C . ILE A 1 73 ? 33.418 -9.032 -10.022 1.00 71.00 73 ILE A C 1
ATOM 580 O O . ILE A 1 73 ? 32.289 -8.762 -9.618 1.00 71.00 73 ILE A O 1
ATOM 584 N N . VAL A 1 74 ? 34.327 -8.084 -10.262 1.00 76.44 74 VAL A N 1
ATOM 585 C CA . VAL A 1 74 ? 34.113 -6.652 -10.000 1.00 76.44 74 VAL A CA 1
ATOM 586 C C . VAL A 1 74 ? 32.981 -6.091 -10.857 1.00 76.44 74 VAL A C 1
ATOM 588 O O . VAL A 1 74 ? 32.109 -5.405 -10.335 1.00 76.44 74 VAL A O 1
ATOM 591 N N . THR A 1 75 ? 32.911 -6.431 -12.146 1.00 70.12 75 THR A N 1
ATOM 592 C CA . THR A 1 75 ? 31.818 -5.968 -13.022 1.00 70.12 75 THR A CA 1
ATOM 593 C C . THR A 1 75 ? 30.465 -6.588 -12.659 1.00 70.12 75 THR A C 1
ATOM 595 O O . THR A 1 75 ? 29.438 -5.904 -12.702 1.00 70.12 75 THR A O 1
ATOM 598 N N . ILE A 1 76 ? 30.419 -7.859 -12.242 1.00 73.00 76 ILE A N 1
ATOM 599 C CA . ILE A 1 76 ? 29.185 -8.480 -11.729 1.00 73.00 76 ILE A CA 1
ATOM 600 C C . ILE A 1 76 ? 28.760 -7.817 -10.413 1.00 73.00 76 ILE A C 1
ATOM 602 O O . ILE A 1 76 ? 27.582 -7.517 -10.233 1.00 73.00 76 ILE A O 1
ATOM 606 N N . SER A 1 77 ? 29.695 -7.550 -9.507 1.00 70.81 77 SER A N 1
ATOM 607 C CA . SER A 1 77 ? 29.406 -6.877 -8.240 1.00 70.81 77 SER A CA 1
ATOM 608 C C . SER A 1 77 ? 28.947 -5.435 -8.455 1.00 70.81 77 SER A C 1
ATOM 610 O O . SER A 1 77 ? 27.944 -5.032 -7.876 1.00 70.81 77 SER A O 1
ATOM 612 N N . ALA A 1 78 ? 29.585 -4.687 -9.356 1.00 70.44 78 ALA A N 1
ATOM 613 C CA . ALA A 1 78 ? 29.197 -3.321 -9.699 1.00 70.44 78 ALA A CA 1
ATOM 614 C C . ALA A 1 78 ? 27.785 -3.259 -10.304 1.00 70.44 78 ALA A C 1
ATOM 616 O O . ALA A 1 78 ? 26.971 -2.441 -9.884 1.00 70.44 78 ALA A O 1
ATOM 617 N N . THR A 1 79 ? 27.451 -4.165 -11.232 1.00 74.31 79 THR A N 1
ATOM 618 C CA . THR A 1 79 ? 26.095 -4.231 -11.815 1.00 74.31 79 THR A CA 1
ATOM 619 C C . THR A 1 79 ? 25.032 -4.610 -10.782 1.00 74.31 79 THR A C 1
ATOM 621 O O . THR A 1 79 ? 23.935 -4.050 -10.800 1.00 74.31 79 THR A O 1
ATOM 624 N N . LYS A 1 80 ? 25.350 -5.503 -9.836 1.00 77.31 80 LYS A N 1
ATOM 625 C CA . LYS A 1 80 ? 24.455 -5.847 -8.721 1.00 77.31 80 LYS A CA 1
ATOM 626 C C . LYS A 1 80 ? 24.253 -4.671 -7.764 1.00 77.31 80 LYS A C 1
ATOM 628 O O . LYS A 1 80 ? 23.111 -4.349 -7.457 1.00 77.31 80 LYS A O 1
ATOM 633 N N . ILE A 1 81 ? 25.327 -4.004 -7.338 1.00 81.06 81 ILE A N 1
ATOM 634 C CA . ILE A 1 81 ? 25.267 -2.833 -6.445 1.00 81.06 81 ILE A CA 1
ATOM 635 C C . ILE A 1 81 ? 24.482 -1.698 -7.104 1.00 81.06 81 ILE A C 1
ATOM 637 O O . ILE A 1 81 ? 23.606 -1.117 -6.472 1.00 81.06 81 ILE A O 1
ATOM 641 N N . PHE A 1 82 ? 24.729 -1.434 -8.390 1.00 78.06 82 PHE A N 1
ATOM 642 C CA . PHE A 1 82 ? 23.974 -0.449 -9.161 1.00 78.06 82 PHE A CA 1
ATOM 643 C C . PHE A 1 82 ? 22.481 -0.792 -9.213 1.00 78.06 82 PHE A C 1
ATOM 645 O O . PHE A 1 82 ? 21.645 0.077 -8.988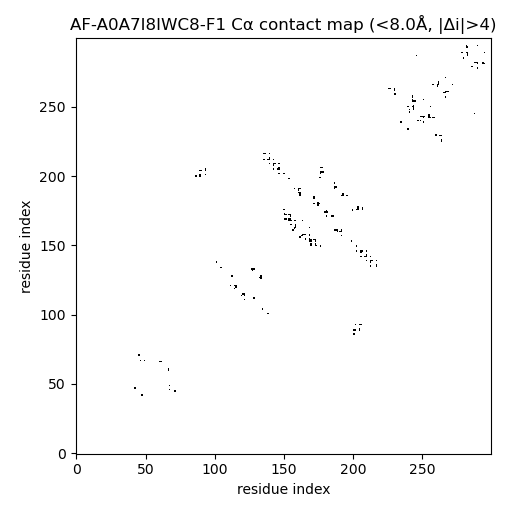 1.00 78.06 82 PHE A O 1
ATOM 652 N N . SER A 1 83 ? 22.140 -2.066 -9.433 1.00 76.12 83 SER A N 1
ATOM 653 C CA . SER A 1 83 ? 20.744 -2.524 -9.434 1.00 76.12 83 SER A CA 1
ATOM 654 C C . SER A 1 83 ? 20.075 -2.312 -8.071 1.00 76.12 83 SER A C 1
ATOM 656 O O . SER A 1 83 ? 18.943 -1.840 -8.012 1.00 76.12 83 SER A O 1
ATOM 658 N N . VAL A 1 84 ? 20.777 -2.606 -6.970 1.00 82.25 84 VAL A N 1
ATOM 659 C CA . VAL A 1 84 ? 20.270 -2.386 -5.605 1.00 82.25 84 VAL A CA 1
ATOM 660 C C . VAL A 1 84 ? 20.092 -0.894 -5.319 1.00 82.25 84 VAL A C 1
ATOM 662 O O . VAL A 1 84 ? 19.019 -0.487 -4.881 1.00 82.25 84 VAL A O 1
ATOM 665 N N . ALA A 1 85 ? 21.095 -0.063 -5.611 1.00 81.38 85 ALA A N 1
ATOM 666 C CA . ALA A 1 85 ? 21.015 1.386 -5.429 1.00 81.38 85 ALA A CA 1
ATOM 667 C C . ALA A 1 85 ? 19.862 1.996 -6.241 1.00 81.38 85 ALA A C 1
ATOM 669 O O . ALA A 1 85 ? 19.107 2.822 -5.731 1.00 81.38 85 ALA A O 1
ATOM 670 N N . PHE A 1 86 ? 19.674 1.535 -7.479 1.00 77.88 86 PHE A N 1
ATOM 671 C CA . PHE A 1 86 ? 18.576 1.969 -8.333 1.00 77.88 86 PHE A CA 1
ATOM 672 C C . PHE A 1 86 ? 17.206 1.616 -7.737 1.00 77.88 86 PHE A C 1
ATOM 674 O O . PHE A 1 86 ? 16.309 2.458 -7.724 1.00 77.88 86 PHE A O 1
ATOM 681 N N . VAL A 1 87 ? 17.035 0.400 -7.205 1.00 80.50 87 VAL A N 1
ATOM 682 C CA . VAL A 1 87 ? 15.793 -0.007 -6.521 1.00 80.50 87 VAL A CA 1
ATOM 683 C C . VAL A 1 87 ? 15.529 0.866 -5.292 1.00 80.50 87 VAL A C 1
ATOM 685 O O . VAL A 1 87 ? 14.392 1.292 -5.094 1.00 80.50 87 VAL A O 1
ATOM 688 N N . LEU A 1 88 ? 16.557 1.170 -4.493 1.00 82.25 88 LEU A N 1
ATOM 689 C CA . LEU A 1 88 ? 16.421 2.012 -3.299 1.00 82.25 88 LEU A CA 1
ATOM 690 C C . LEU A 1 88 ? 15.983 3.441 -3.650 1.00 82.25 88 LEU A C 1
ATOM 692 O O . LEU A 1 88 ? 15.034 3.957 -3.059 1.00 82.25 88 LEU A O 1
ATOM 696 N N . VAL A 1 89 ? 16.620 4.056 -4.651 1.00 82.44 89 VAL A N 1
ATOM 697 C CA . VAL A 1 89 ? 16.243 5.396 -5.135 1.00 82.44 89 VAL A CA 1
ATOM 698 C C . VAL A 1 89 ? 14.835 5.382 -5.735 1.00 82.44 89 VAL A C 1
ATOM 700 O O . VAL A 1 89 ? 14.029 6.265 -5.441 1.00 82.44 89 VAL A O 1
ATOM 703 N N . GLY A 1 90 ? 14.506 4.357 -6.528 1.00 76.94 90 GLY A N 1
ATOM 704 C CA . GLY A 1 90 ? 13.181 4.191 -7.122 1.00 76.94 90 GLY A CA 1
ATOM 705 C C . GLY A 1 90 ? 12.078 4.050 -6.074 1.00 76.94 90 GLY A C 1
ATOM 706 O O . GLY A 1 90 ? 11.030 4.682 -6.200 1.00 76.94 90 GLY A O 1
ATOM 707 N N . PHE A 1 91 ? 12.314 3.274 -5.014 1.00 75.69 91 PHE A N 1
ATOM 708 C CA . PHE A 1 91 ? 11.360 3.112 -3.917 1.00 75.69 91 PHE A CA 1
ATOM 709 C C . PHE A 1 91 ? 11.108 4.440 -3.196 1.00 75.69 91 PHE A C 1
ATOM 711 O O . PHE A 1 91 ? 9.949 4.804 -3.004 1.00 75.69 91 PHE A O 1
ATOM 718 N N . GLY A 1 92 ? 12.171 5.194 -2.888 1.00 76.31 92 GLY A N 1
ATOM 719 C CA . GLY A 1 92 ? 12.060 6.515 -2.264 1.00 76.31 92 GLY A CA 1
ATOM 720 C C . GLY A 1 92 ? 11.294 7.520 -3.127 1.00 76.31 92 GLY A C 1
ATOM 721 O O . GLY A 1 92 ? 10.413 8.218 -2.633 1.00 76.31 92 GLY A O 1
ATOM 722 N N . PHE A 1 93 ? 11.558 7.552 -4.436 1.00 75.69 93 PHE A N 1
ATOM 723 C CA . PHE A 1 93 ? 10.858 8.456 -5.350 1.00 75.69 93 PHE A CA 1
ATOM 724 C C . PHE A 1 93 ? 9.366 8.117 -5.484 1.00 75.69 93 PHE A C 1
ATOM 726 O O . PHE A 1 93 ? 8.524 9.014 -5.438 1.00 75.69 93 PHE A O 1
ATOM 733 N N . VAL A 1 94 ? 9.023 6.828 -5.601 1.00 71.31 94 VAL A N 1
ATOM 734 C CA . VAL A 1 94 ? 7.623 6.367 -5.640 1.00 71.31 94 VAL A CA 1
ATOM 735 C C . VAL A 1 94 ? 6.904 6.685 -4.323 1.00 71.31 94 VAL A C 1
ATOM 737 O O . VAL A 1 94 ? 5.737 7.084 -4.348 1.00 71.31 94 VAL A O 1
ATOM 740 N N . ASP A 1 95 ? 7.597 6.581 -3.185 1.00 71.88 95 ASP A N 1
ATOM 741 C CA . ASP A 1 95 ? 7.092 7.010 -1.878 1.00 71.88 95 ASP A CA 1
ATOM 742 C C . ASP A 1 95 ? 6.780 8.499 -1.830 1.00 71.88 95 ASP A C 1
ATOM 744 O O . ASP A 1 95 ? 5.669 8.885 -1.467 1.00 71.88 95 ASP A O 1
ATOM 748 N N . SER A 1 96 ? 7.735 9.342 -2.225 1.00 73.56 96 SER A N 1
ATOM 749 C CA . SER A 1 96 ? 7.560 10.793 -2.220 1.00 73.56 96 SER A CA 1
ATOM 750 C C . SER A 1 96 ? 6.445 11.237 -3.164 1.00 73.56 96 SER A C 1
ATOM 752 O O . SER A 1 96 ? 5.657 12.106 -2.800 1.00 73.56 96 SER A O 1
ATOM 754 N N . LEU A 1 97 ? 6.317 10.615 -4.341 1.00 68.88 97 LEU A N 1
ATOM 755 C CA . LEU A 1 97 ? 5.208 10.865 -5.267 1.00 68.88 97 LEU A CA 1
ATOM 756 C C . LEU A 1 97 ? 3.859 10.479 -4.661 1.00 68.88 97 LEU A C 1
ATOM 758 O O . LEU A 1 97 ? 2.910 11.256 -4.736 1.00 68.88 97 LEU A O 1
ATOM 762 N N . SER A 1 98 ? 3.769 9.309 -4.027 1.00 68.44 98 SER A N 1
ATOM 763 C CA . SER A 1 98 ? 2.543 8.886 -3.342 1.00 68.44 98 SER A CA 1
ATOM 764 C C . SER A 1 98 ? 2.206 9.792 -2.150 1.00 68.44 98 SER A C 1
ATOM 766 O O . SER A 1 98 ? 1.041 10.128 -1.911 1.00 68.44 98 SER A O 1
ATOM 768 N N . GLY A 1 99 ? 3.235 10.247 -1.431 1.00 73.38 99 GLY A N 1
ATOM 769 C CA . GLY A 1 99 ? 3.138 11.251 -0.378 1.00 73.38 99 GLY A CA 1
ATOM 770 C C . GLY A 1 99 ? 2.616 12.583 -0.909 1.00 73.38 99 GLY A C 1
ATOM 771 O O . GLY A 1 99 ? 1.697 13.147 -0.327 1.00 73.38 99 GLY A O 1
ATOM 772 N N . MET A 1 100 ? 3.112 13.042 -2.060 1.00 70.94 100 MET A N 1
ATOM 773 C CA . MET A 1 100 ? 2.651 14.264 -2.722 1.00 70.94 100 MET A CA 1
ATOM 774 C C . MET A 1 100 ? 1.207 14.144 -3.216 1.00 70.94 100 MET A C 1
ATOM 776 O O . MET A 1 100 ? 0.421 15.063 -3.015 1.00 70.94 100 MET A O 1
ATOM 780 N N . VAL A 1 101 ? 0.814 13.010 -3.804 1.00 68.50 101 VAL A N 1
ATOM 781 C CA . VAL A 1 101 ? -0.590 12.758 -4.175 1.00 68.50 101 VAL A CA 1
ATOM 782 C C . VAL A 1 101 ? -1.477 12.783 -2.932 1.00 68.50 101 VAL A C 1
ATOM 784 O O . VAL A 1 101 ? -2.530 13.412 -2.946 1.00 68.50 101 VAL A O 1
ATOM 787 N N . SER A 1 102 ? -1.042 12.159 -1.836 1.00 69.31 102 SER A N 1
ATOM 788 C CA . SER A 1 102 ? -1.772 12.200 -0.564 1.00 69.31 102 SER A CA 1
ATOM 789 C C . SER A 1 102 ? -1.871 13.623 -0.013 1.00 69.31 102 SER A C 1
ATOM 791 O O . SER A 1 102 ? -2.945 14.018 0.421 1.00 69.31 102 SER A O 1
ATOM 793 N N . TYR A 1 103 ? -0.800 14.413 -0.113 1.00 76.50 103 TYR A N 1
ATOM 794 C CA . TYR A 1 103 ? -0.779 15.817 0.288 1.00 76.50 103 TYR A CA 1
ATOM 795 C C . TYR A 1 103 ? -1.744 16.671 -0.543 1.00 76.50 103 TYR A C 1
ATOM 797 O O . TYR A 1 103 ? -2.526 17.432 0.016 1.00 76.50 103 TYR A O 1
ATOM 805 N N . VAL A 1 104 ? -1.747 16.514 -1.870 1.00 72.88 104 VAL A N 1
ATOM 806 C CA . VAL A 1 104 ? -2.671 17.231 -2.766 1.00 72.88 104 VAL A CA 1
ATOM 807 C C . VAL A 1 104 ? -4.121 16.834 -2.487 1.00 72.88 104 VAL A C 1
ATOM 809 O O . VAL A 1 104 ? -5.000 17.693 -2.466 1.00 72.88 104 VAL A O 1
ATOM 812 N N . LEU A 1 105 ? -4.382 15.551 -2.233 1.00 67.94 105 LEU A N 1
ATOM 813 C CA . LEU A 1 105 ? -5.710 15.073 -1.855 1.00 67.94 105 LEU A CA 1
ATOM 814 C C . LEU A 1 105 ? -6.149 15.609 -0.484 1.00 67.94 105 LEU A C 1
ATOM 816 O O . LEU A 1 105 ? -7.295 16.029 -0.346 1.00 67.94 105 LEU A O 1
ATOM 820 N N . ASP A 1 106 ? -5.254 15.649 0.506 1.00 73.31 106 ASP A N 1
ATOM 821 C CA . ASP A 1 106 ? -5.527 16.234 1.825 1.00 73.31 106 ASP A CA 1
ATOM 822 C C . ASP A 1 106 ? -5.742 17.761 1.724 1.00 73.31 106 ASP A C 1
ATOM 824 O O . ASP A 1 106 ? -6.590 18.327 2.422 1.00 73.31 106 ASP A O 1
ATOM 828 N N . LEU A 1 107 ? -5.049 18.436 0.799 1.00 76.81 107 LEU A N 1
ATOM 829 C CA . LEU A 1 107 ? -5.259 19.853 0.501 1.00 76.81 107 LEU A CA 1
ATOM 830 C C . LEU A 1 107 ? -6.637 20.090 -0.133 1.00 76.81 107 LEU A C 1
ATOM 832 O O . LEU A 1 107 ? -7.371 20.974 0.302 1.00 76.81 107 LEU A O 1
ATOM 836 N N . GLN A 1 108 ? -7.037 19.262 -1.101 1.00 71.81 108 GLN A N 1
ATOM 837 C CA . GLN A 1 108 ? -8.384 19.313 -1.676 1.00 71.81 108 GLN A CA 1
ATOM 838 C C . GLN A 1 108 ? -9.463 19.029 -0.624 1.00 71.81 108 GLN A C 1
ATOM 840 O O . GLN A 1 108 ? -10.491 19.702 -0.608 1.00 71.81 108 GLN A O 1
ATOM 845 N N . GLU A 1 109 ? -9.231 18.075 0.281 1.00 65.94 109 GLU A N 1
ATOM 846 C CA . GLU A 1 109 ? -10.174 17.750 1.352 1.00 65.94 109 GLU A CA 1
ATOM 847 C C . GLU A 1 109 ? -10.329 18.906 2.350 1.00 65.94 109 GLU A C 1
ATOM 849 O O . GLU A 1 109 ? -11.452 19.227 2.737 1.00 65.94 109 GLU A O 1
ATOM 854 N N . SER A 1 110 ? -9.234 19.570 2.732 1.00 72.38 110 SER A N 1
ATOM 855 C CA . SER A 1 110 ? -9.277 20.693 3.680 1.00 72.38 110 SER A CA 1
ATOM 856 C C . SER A 1 110 ? -9.957 21.938 3.098 1.00 72.38 110 SER A C 1
ATOM 858 O O . SER A 1 110 ? -10.779 22.553 3.779 1.00 72.38 110 SER A O 1
ATOM 860 N N . LEU A 1 111 ? -9.708 22.259 1.824 1.00 76.75 111 LEU A N 1
ATOM 861 C CA . LEU A 1 111 ? -10.392 23.349 1.119 1.00 76.75 111 LEU A CA 1
ATOM 862 C C . LEU A 1 111 ? -11.892 23.070 0.953 1.00 76.75 111 LEU A C 1
ATOM 864 O O . LEU A 1 111 ? -12.723 23.952 1.169 1.00 76.75 111 LEU A O 1
ATOM 868 N N . LEU A 1 112 ? -12.253 21.828 0.622 1.00 68.62 112 LEU A N 1
ATOM 869 C CA . LEU A 1 112 ? -13.646 21.419 0.461 1.00 68.62 112 LEU A CA 1
ATOM 870 C C . LEU A 1 112 ? -14.390 21.427 1.807 1.00 68.62 112 LEU A C 1
ATOM 872 O O . LEU A 1 112 ? -15.523 21.901 1.883 1.00 68.62 112 LEU A O 1
ATOM 876 N N . LEU A 1 113 ? -13.745 20.981 2.889 1.00 69.25 113 LEU A N 1
ATOM 877 C CA . LEU A 1 113 ? -14.279 21.082 4.250 1.00 69.25 113 LEU A CA 1
ATOM 878 C C . LEU A 1 113 ? -14.482 22.536 4.692 1.00 69.25 113 LEU A C 1
ATOM 880 O O . LEU A 1 113 ? -15.502 22.829 5.318 1.00 69.25 113 LEU A O 1
ATOM 884 N N . GLY A 1 114 ? -13.557 23.437 4.345 1.00 74.19 114 GLY A N 1
ATOM 885 C CA . GLY A 1 114 ? -13.701 24.878 4.566 1.00 74.19 114 GLY A CA 1
ATOM 886 C C . GLY A 1 114 ? -14.927 25.448 3.850 1.00 74.19 114 GLY A C 1
ATOM 887 O O . GLY A 1 114 ? -15.770 26.077 4.484 1.00 74.19 114 GLY A O 1
ATOM 888 N N . ALA A 1 115 ? -15.100 25.122 2.566 1.00 72.38 115 ALA A N 1
ATOM 889 C CA . ALA A 1 115 ? -16.244 25.569 1.769 1.00 72.38 115 ALA A CA 1
ATOM 890 C C . ALA A 1 115 ? -17.598 25.035 2.284 1.00 72.38 115 ALA A C 1
ATOM 892 O O . ALA A 1 115 ? -18.591 25.764 2.272 1.00 72.38 115 ALA A O 1
ATOM 893 N N . ILE A 1 116 ? -17.645 23.788 2.780 1.00 69.12 116 ILE A N 1
ATOM 894 C CA . ILE A 1 116 ? -18.848 23.221 3.421 1.00 69.12 116 ILE A CA 1
ATOM 895 C C . ILE A 1 116 ? -19.159 23.943 4.737 1.00 69.12 116 ILE A C 1
ATOM 897 O O . ILE A 1 116 ? -20.327 24.208 5.024 1.00 69.12 116 ILE A O 1
ATOM 901 N N . LYS A 1 117 ? -18.137 24.266 5.544 1.00 70.25 117 LYS A N 1
ATOM 902 C CA . LYS A 1 117 ? -18.307 25.027 6.795 1.00 70.25 117 LYS A CA 1
ATOM 903 C C . LYS A 1 117 ? -18.857 26.432 6.536 1.00 70.25 117 LYS A C 1
ATOM 905 O O . LYS A 1 117 ? -19.642 26.922 7.338 1.00 70.25 117 LYS A O 1
ATOM 910 N N . GLU A 1 118 ? -18.493 27.031 5.405 1.00 76.12 118 GLU A N 1
ATOM 911 C CA . GLU A 1 118 ? -19.026 28.312 4.921 1.00 76.12 118 GLU A CA 1
ATOM 912 C C . GLU A 1 118 ? -20.403 28.203 4.232 1.00 76.12 118 GLU A C 1
ATOM 914 O O . GLU A 1 118 ? -20.901 29.182 3.681 1.00 76.12 118 GLU A O 1
ATOM 919 N N . GLY A 1 119 ? -21.051 27.032 4.245 1.00 62.59 119 GLY A N 1
ATOM 920 C CA . GLY A 1 119 ? -22.417 26.866 3.737 1.00 62.59 119 GLY A CA 1
ATOM 921 C C . GLY A 1 119 ? -22.546 26.863 2.211 1.00 62.59 119 GLY A C 1
ATOM 922 O O . GLY A 1 119 ? -23.665 26.845 1.696 1.00 62.59 119 GLY A O 1
ATOM 923 N N . LYS A 1 120 ? -21.436 26.829 1.459 1.00 63.56 120 LYS A N 1
ATOM 924 C CA . LYS A 1 120 ? -21.484 26.644 0.004 1.00 63.56 120 LYS A CA 1
ATOM 925 C C . LYS A 1 120 ? -21.788 25.179 -0.295 1.00 63.56 120 LYS A C 1
ATOM 927 O O . LYS A 1 120 ? -21.009 24.285 0.033 1.00 63.56 120 LYS A O 1
ATOM 932 N N . ALA A 1 121 ? -22.949 24.934 -0.903 1.00 54.41 121 ALA A N 1
ATOM 933 C CA . ALA A 1 121 ? -23.400 23.606 -1.294 1.00 54.41 121 ALA A CA 1
ATOM 934 C C . ALA A 1 121 ? -22.422 22.989 -2.306 1.00 54.41 121 ALA A C 1
ATOM 936 O O . ALA A 1 121 ? -22.479 23.265 -3.503 1.00 54.41 121 ALA A O 1
ATOM 937 N N . ALA A 1 122 ? -21.507 22.149 -1.823 1.00 55.56 122 ALA A N 1
ATOM 938 C CA . ALA A 1 122 ? -20.718 21.292 -2.690 1.00 55.56 122 ALA A CA 1
ATOM 939 C C . ALA A 1 122 ? -21.668 20.294 -3.384 1.00 55.56 122 ALA A C 1
ATOM 941 O O . ALA A 1 122 ? -22.547 19.735 -2.717 1.00 55.56 122 ALA A O 1
ATOM 942 N N . PRO A 1 123 ? -21.524 20.053 -4.699 1.00 51.91 123 PRO A N 1
ATOM 943 C CA . PRO A 1 123 ? -22.378 19.116 -5.411 1.00 51.91 123 PRO A CA 1
ATOM 944 C C . PRO A 1 123 ? -22.260 17.726 -4.773 1.00 51.91 123 PRO A C 1
ATOM 946 O O . PRO A 1 123 ? -21.192 17.113 -4.734 1.00 51.91 123 PRO A O 1
ATOM 949 N N . SER A 1 124 ? -23.389 17.240 -4.261 1.00 53.47 124 SER A N 1
ATOM 950 C CA . SER A 1 124 ? -23.536 16.057 -3.403 1.00 53.47 124 SER A CA 1
ATOM 951 C C . SER A 1 124 ? -23.109 14.726 -4.037 1.00 53.47 124 SER A C 1
ATOM 953 O O . SER A 1 124 ? -23.099 13.701 -3.356 1.00 53.47 124 SER A O 1
ATOM 955 N N . TYR A 1 125 ? -22.739 14.717 -5.320 1.00 48.88 125 TYR A N 1
ATOM 956 C CA . TYR A 1 125 ? -22.432 13.498 -6.065 1.00 48.88 125 TYR A CA 1
ATOM 957 C C . TYR A 1 125 ? -20.952 13.095 -6.036 1.00 48.88 125 TYR A C 1
ATOM 959 O O . TYR A 1 125 ? -20.645 11.938 -6.316 1.00 48.88 125 TYR A O 1
ATOM 967 N N . LEU A 1 126 ? -20.029 14.006 -5.701 1.00 49.97 126 LEU A N 1
ATOM 968 C CA . LEU A 1 126 ? -18.598 13.751 -5.912 1.00 49.97 126 LEU A CA 1
ATOM 969 C C . LEU A 1 126 ? -17.855 13.346 -4.624 1.00 49.97 126 LEU A C 1
ATOM 971 O O . LEU A 1 126 ? -16.828 12.677 -4.697 1.00 49.97 126 LEU A O 1
ATOM 975 N N . VAL A 1 127 ? -18.363 13.683 -3.430 1.00 47.81 127 VAL A N 1
ATOM 976 C CA . VAL A 1 127 ? -17.541 13.636 -2.207 1.00 47.81 127 VAL A CA 1
ATOM 977 C C . VAL A 1 127 ? -18.387 13.338 -0.945 1.00 47.81 127 VAL A C 1
ATOM 979 O O . VAL A 1 127 ? -18.960 14.230 -0.328 1.00 47.81 127 VAL A O 1
ATOM 982 N N . ASP A 1 128 ? -18.459 12.066 -0.521 1.00 51.00 128 ASP A N 1
ATOM 983 C CA . ASP A 1 128 ? -19.050 11.630 0.769 1.00 51.00 128 ASP A CA 1
ATOM 984 C C . ASP A 1 128 ? -18.040 11.877 1.916 1.00 51.00 128 ASP A C 1
ATOM 986 O O . ASP A 1 128 ? -17.396 10.951 2.414 1.00 51.00 128 ASP A O 1
ATOM 990 N N . VAL A 1 129 ? -17.854 13.152 2.290 1.00 48.09 129 VAL A N 1
ATOM 991 C CA . VAL A 1 129 ? -16.846 13.636 3.267 1.00 48.09 129 VAL A CA 1
ATOM 992 C C . VAL A 1 129 ? -17.111 13.160 4.702 1.00 48.09 129 VAL A C 1
ATOM 994 O O . VAL A 1 129 ? -16.198 13.062 5.516 1.00 48.09 129 VAL A O 1
ATOM 997 N N . LYS A 1 130 ? -18.357 12.821 5.060 1.00 47.25 130 LYS A N 1
ATOM 998 C CA . LYS A 1 130 ? -18.744 12.579 6.470 1.00 47.25 130 LYS A CA 1
ATOM 999 C C . LYS A 1 130 ? -18.292 11.238 7.056 1.00 47.25 130 LYS A C 1
ATOM 1001 O O . LYS A 1 130 ? -18.530 10.948 8.226 1.00 47.25 130 LYS A O 1
ATOM 1006 N N . LYS A 1 131 ? -17.627 10.402 6.271 1.00 49.22 131 LYS A N 1
ATOM 1007 C CA . LYS A 1 131 ? -16.988 9.169 6.732 1.00 49.22 131 LYS A CA 1
ATOM 1008 C C . LYS A 1 131 ? -15.595 9.198 6.136 1.00 49.22 131 LYS A C 1
ATOM 1010 O O . LYS A 1 131 ? -15.501 9.356 4.927 1.00 49.22 131 LYS A O 1
ATOM 1015 N N . GLY A 1 132 ? -14.541 8.895 6.893 1.00 53.16 132 GLY A N 1
ATOM 1016 C CA . GLY A 1 132 ? -13.177 8.660 6.367 1.00 53.16 132 GLY A CA 1
ATOM 1017 C C . GLY A 1 132 ? -13.046 7.547 5.295 1.00 53.16 132 GLY A C 1
ATOM 1018 O O . GLY A 1 132 ? -11.964 7.034 5.048 1.00 53.16 132 GLY A O 1
ATOM 1019 N N . ARG A 1 133 ? -14.156 7.140 4.657 1.00 54.53 133 ARG A N 1
ATOM 1020 C CA . ARG A 1 133 ? -14.300 6.294 3.468 1.00 54.53 133 ARG A CA 1
ATOM 1021 C C . ARG A 1 133 ? -13.673 6.882 2.208 1.00 54.53 133 ARG A C 1
ATOM 1023 O O . ARG A 1 133 ? -13.314 6.091 1.337 1.00 54.53 133 ARG A O 1
ATOM 1030 N N . MET A 1 134 ? -13.605 8.206 2.068 1.00 56.16 134 MET A N 1
ATOM 1031 C CA . MET A 1 134 ? -13.178 8.813 0.808 1.00 56.16 134 MET A CA 1
ATOM 1032 C C . MET A 1 134 ? -11.671 8.691 0.600 1.00 56.16 134 MET A C 1
ATOM 1034 O O . MET A 1 134 ? -11.261 8.215 -0.449 1.00 56.16 134 MET A O 1
ATOM 1038 N N . ARG A 1 135 ? -10.857 8.959 1.629 1.00 63.59 135 ARG A N 1
ATOM 1039 C CA . ARG A 1 135 ? -9.390 8.856 1.543 1.00 63.59 135 ARG A CA 1
ATOM 1040 C C . ARG A 1 135 ? -8.925 7.489 1.044 1.00 63.59 135 ARG A C 1
ATOM 1042 O O . ARG A 1 135 ? -8.095 7.414 0.150 1.00 63.59 135 ARG A O 1
ATOM 1049 N N . ILE A 1 136 ? -9.521 6.406 1.548 1.00 70.94 136 ILE A N 1
ATOM 1050 C CA . ILE A 1 136 ? -9.175 5.037 1.130 1.00 70.94 136 ILE A CA 1
ATOM 1051 C C . ILE A 1 136 ? -9.583 4.780 -0.328 1.00 70.94 136 ILE A C 1
ATOM 1053 O O . ILE A 1 136 ? -8.796 4.251 -1.107 1.00 70.94 136 ILE A O 1
ATOM 1057 N N . ARG A 1 137 ? -10.811 5.150 -0.721 1.00 71.19 137 ARG A N 1
ATOM 1058 C CA . ARG A 1 137 ? -11.289 4.952 -2.101 1.00 71.19 137 ARG A CA 1
ATOM 1059 C C . ARG A 1 137 ? -10.503 5.788 -3.106 1.00 71.19 137 ARG A C 1
ATOM 1061 O O . ARG A 1 137 ? -10.158 5.264 -4.158 1.00 71.19 137 ARG A O 1
ATOM 1068 N N . THR A 1 138 ? -10.204 7.038 -2.776 1.00 70.62 138 THR A N 1
ATOM 1069 C CA . THR A 1 138 ? -9.446 7.945 -3.637 1.00 70.62 138 THR A CA 1
ATOM 1070 C C . THR A 1 138 ? -7.987 7.512 -3.749 1.00 70.62 138 THR A C 1
ATOM 1072 O O . THR A 1 138 ? -7.475 7.483 -4.860 1.00 70.62 138 THR A O 1
ATOM 1075 N N . LYS A 1 139 ? -7.342 7.059 -2.661 1.00 74.88 139 LYS A N 1
ATOM 1076 C CA . LY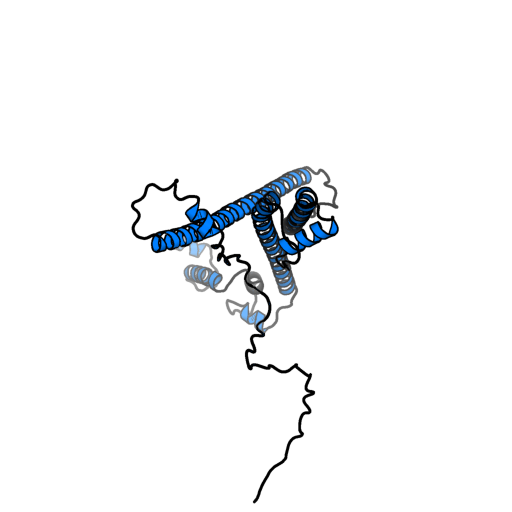S A 1 139 ? -5.992 6.461 -2.715 1.00 74.88 139 LYS A CA 1
ATOM 1077 C C . LYS A 1 139 ? -5.945 5.226 -3.616 1.00 74.88 139 LYS A C 1
ATOM 1079 O O . LYS A 1 139 ? -5.073 5.124 -4.471 1.00 74.88 139 LYS A O 1
ATOM 1084 N N . VAL A 1 140 ? -6.916 4.319 -3.480 1.00 78.94 140 VAL A N 1
ATOM 1085 C CA . VAL A 1 140 ? -7.019 3.125 -4.335 1.00 78.94 140 VAL A CA 1
ATOM 1086 C C . VAL A 1 140 ? -7.275 3.493 -5.800 1.00 78.94 140 VAL A C 1
ATOM 1088 O O . VAL A 1 140 ? -6.636 2.932 -6.685 1.00 78.94 140 VAL A O 1
ATOM 1091 N N . ALA A 1 141 ? -8.183 4.435 -6.070 1.00 79.94 141 ALA A N 1
ATOM 1092 C CA . ALA A 1 141 ? -8.482 4.889 -7.427 1.00 79.94 141 ALA A CA 1
ATOM 1093 C C . ALA A 1 141 ? -7.280 5.594 -8.075 1.00 79.94 141 ALA A C 1
ATOM 1095 O O . ALA A 1 141 ? -6.963 5.315 -9.228 1.00 79.94 141 ALA A O 1
ATOM 1096 N N . ALA A 1 142 ? -6.577 6.446 -7.325 1.00 77.75 142 ALA A N 1
ATOM 1097 C CA . ALA A 1 142 ? -5.346 7.086 -7.770 1.00 77.75 142 ALA A CA 1
ATOM 1098 C C . ALA A 1 142 ? -4.259 6.046 -8.074 1.00 77.75 142 ALA A C 1
ATOM 1100 O O . ALA A 1 142 ? -3.645 6.105 -9.135 1.00 77.75 142 ALA A O 1
ATOM 1101 N N . ALA A 1 143 ? -4.071 5.047 -7.206 1.00 81.25 143 ALA A N 1
ATOM 1102 C CA . ALA A 1 143 ? -3.092 3.986 -7.424 1.00 81.25 143 ALA A CA 1
ATOM 1103 C C . ALA A 1 143 ? -3.408 3.132 -8.667 1.00 81.25 143 ALA A C 1
ATOM 1105 O O . ALA A 1 143 ? -2.515 2.849 -9.462 1.00 81.25 143 ALA A O 1
ATOM 1106 N N . LEU A 1 144 ? -4.681 2.783 -8.884 1.00 83.00 144 LEU A N 1
ATOM 1107 C CA . LEU A 1 144 ? -5.147 2.148 -10.125 1.00 83.00 144 LEU A CA 1
ATOM 1108 C C . LEU A 1 144 ? -4.885 3.034 -11.351 1.00 83.00 144 LEU A C 1
ATOM 1110 O O . LEU A 1 144 ? -4.417 2.536 -12.372 1.00 83.00 144 LEU A O 1
ATOM 1114 N N . GLY A 1 145 ? -5.133 4.341 -11.241 1.00 83.12 145 GLY A N 1
ATOM 1115 C CA . GLY A 1 145 ? -4.826 5.316 -12.286 1.00 83.12 145 GLY A CA 1
ATOM 1116 C C . GLY A 1 145 ? -3.339 5.345 -12.648 1.00 83.12 145 GLY A C 1
ATOM 1117 O O . GLY A 1 145 ? -3.004 5.283 -13.826 1.00 83.12 145 GLY A O 1
ATOM 1118 N N . VAL A 1 146 ? -2.444 5.354 -11.654 1.00 83.06 146 VAL A N 1
ATOM 1119 C CA . VAL A 1 146 ? -0.987 5.312 -11.875 1.00 83.06 146 VAL A CA 1
ATOM 1120 C C . VAL A 1 146 ? -0.576 4.034 -12.608 1.00 83.06 146 VAL A C 1
ATOM 1122 O O . VAL A 1 146 ? 0.181 4.111 -13.571 1.00 83.06 146 VAL A O 1
ATOM 1125 N N . VAL A 1 147 ? -1.110 2.870 -12.223 1.00 85.69 147 VAL A N 1
ATOM 1126 C CA . VAL A 1 147 ? -0.815 1.602 -12.917 1.00 85.69 147 VAL A CA 1
ATOM 1127 C C . VAL A 1 147 ? -1.259 1.655 -14.381 1.00 85.69 147 VAL A C 1
ATOM 1129 O O . VAL A 1 147 ? -0.497 1.271 -15.269 1.00 85.69 147 VAL A O 1
ATOM 1132 N N . LEU A 1 148 ? -2.458 2.175 -14.655 1.00 87.56 148 LEU A N 1
ATOM 1133 C CA . LEU A 1 148 ? -2.960 2.331 -16.023 1.00 87.56 148 LEU A CA 1
ATOM 1134 C C . LEU A 1 148 ? -2.100 3.302 -16.844 1.00 87.56 148 LEU A C 1
ATOM 1136 O O . LEU A 1 148 ? -1.815 3.025 -18.008 1.00 87.56 148 LEU A O 1
ATOM 1140 N N . LEU A 1 149 ? -1.636 4.398 -16.238 1.00 87.00 149 LEU A N 1
ATOM 1141 C CA . LEU A 1 149 ? -0.715 5.340 -16.876 1.00 87.00 149 LEU A CA 1
ATOM 1142 C C . LEU A 1 149 ? 0.652 4.705 -17.164 1.00 87.00 149 LEU A C 1
ATOM 1144 O O . LEU A 1 149 ? 1.193 4.919 -18.246 1.00 87.00 149 LEU A O 1
ATOM 1148 N N . CYS A 1 150 ? 1.194 3.886 -16.257 1.00 87.56 150 CYS A N 1
ATOM 1149 C CA . CYS A 1 150 ? 2.446 3.158 -16.487 1.00 87.56 150 CYS A CA 1
ATOM 1150 C C . CYS A 1 150 ? 2.335 2.185 -17.670 1.00 87.56 150 CYS A C 1
ATOM 1152 O O . CYS A 1 150 ? 3.245 2.129 -18.501 1.00 87.56 150 CYS A O 1
ATOM 1154 N N . VAL A 1 151 ? 1.218 1.456 -17.774 1.00 89.88 151 VAL A N 1
ATOM 1155 C CA . VAL A 1 151 ? 0.944 0.544 -18.897 1.00 89.88 151 VAL A CA 1
ATOM 1156 C C . VAL A 1 151 ? 0.758 1.325 -20.198 1.00 89.88 151 VAL A C 1
ATOM 1158 O O . VAL A 1 151 ? 1.387 0.995 -21.201 1.00 89.88 151 VAL A O 1
ATOM 1161 N N . GLY A 1 152 ? -0.063 2.378 -20.187 1.00 90.06 152 GLY A N 1
ATOM 1162 C CA . GLY A 1 152 ? -0.324 3.206 -21.366 1.00 90.06 152 GLY A CA 1
ATOM 1163 C C . GLY A 1 152 ? 0.931 3.913 -21.880 1.00 90.06 152 GLY A C 1
ATOM 1164 O O . GLY A 1 152 ? 1.228 3.855 -23.071 1.00 90.06 152 GLY A O 1
ATOM 1165 N N . GLY A 1 153 ? 1.714 4.513 -20.980 1.00 87.56 153 GLY A N 1
ATOM 1166 C CA . GLY A 1 153 ? 2.984 5.157 -21.309 1.00 87.56 153 GLY A CA 1
ATOM 1167 C C . GLY A 1 153 ? 4.022 4.167 -21.838 1.00 87.56 153 GLY A C 1
ATOM 1168 O O . GLY A 1 153 ? 4.664 4.437 -22.850 1.00 87.56 153 GLY A O 1
ATOM 1169 N N . GLY A 1 154 ? 4.137 2.986 -21.218 1.00 87.69 154 GLY A N 1
ATOM 1170 C CA . GLY A 1 154 ? 5.004 1.913 -21.709 1.00 87.69 154 GLY A CA 1
ATOM 1171 C C . GLY A 1 154 ? 4.622 1.456 -23.117 1.00 87.69 154 GLY A C 1
ATOM 1172 O O . GLY A 1 154 ? 5.484 1.361 -23.989 1.00 87.69 154 GLY A O 1
ATOM 1173 N N . ALA A 1 155 ? 3.327 1.245 -23.366 1.00 90.25 155 ALA A N 1
ATOM 1174 C CA . ALA A 1 155 ? 2.816 0.854 -24.677 1.00 90.25 155 ALA A CA 1
ATOM 1175 C C . ALA A 1 155 ? 3.057 1.936 -25.747 1.00 90.25 155 ALA A C 1
ATOM 1177 O O . ALA A 1 155 ? 3.469 1.614 -26.861 1.00 90.25 155 ALA A O 1
ATOM 1178 N N . ALA A 1 156 ? 2.858 3.214 -25.413 1.00 89.25 156 ALA A N 1
ATOM 1179 C CA . ALA A 1 156 ? 3.101 4.328 -26.330 1.00 89.25 156 ALA A CA 1
ATOM 1180 C C . ALA A 1 156 ? 4.587 4.451 -26.710 1.00 89.25 156 ALA A C 1
ATOM 1182 O O . ALA A 1 156 ? 4.920 4.578 -27.889 1.00 89.25 156 ALA A O 1
ATOM 1183 N N . VAL A 1 157 ? 5.494 4.344 -25.731 1.00 86.94 157 VAL A N 1
ATOM 1184 C CA . VAL A 1 157 ? 6.943 4.386 -25.983 1.00 86.94 157 VAL A CA 1
ATOM 1185 C C . VAL A 1 157 ? 7.390 3.181 -26.811 1.00 86.94 157 VAL A C 1
ATOM 1187 O O . VAL A 1 157 ? 8.160 3.350 -27.753 1.00 86.94 157 VAL A O 1
ATOM 1190 N N . MET A 1 158 ? 6.873 1.979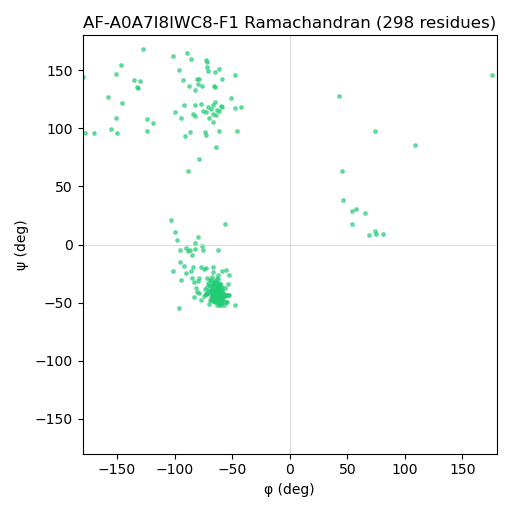 -26.540 1.00 86.75 158 MET A N 1
ATOM 1191 C CA . MET A 1 158 ? 7.160 0.792 -27.358 1.00 86.75 158 MET A CA 1
ATOM 1192 C C . MET A 1 158 ? 6.666 0.949 -28.799 1.00 86.75 158 MET A C 1
ATOM 1194 O O . MET A 1 158 ? 7.389 0.616 -29.737 1.00 86.75 158 MET A O 1
ATOM 1198 N N . HIS A 1 159 ? 5.473 1.515 -28.993 1.00 88.06 159 HIS A N 1
ATOM 1199 C CA . HIS A 1 159 ? 4.948 1.786 -30.327 1.00 88.06 159 HIS A CA 1
ATOM 1200 C C . HIS A 1 159 ? 5.837 2.768 -31.106 1.00 88.06 159 HIS A C 1
ATOM 1202 O O . HIS A 1 159 ? 6.112 2.539 -32.281 1.00 88.06 159 HIS A O 1
ATOM 1208 N N . HIS A 1 160 ? 6.337 3.829 -30.468 1.00 85.88 160 HIS A N 1
ATOM 1209 C CA . HIS A 1 160 ? 7.179 4.821 -31.143 1.00 85.88 160 HIS A CA 1
ATOM 1210 C C . HIS A 1 160 ? 8.638 4.390 -31.333 1.00 85.88 160 HIS A C 1
ATOM 1212 O O . HIS A 1 160 ? 9.197 4.618 -32.404 1.00 85.88 160 HIS A O 1
ATOM 1218 N N . VAL A 1 161 ? 9.259 3.763 -30.332 1.00 85.38 161 VAL A N 1
ATOM 1219 C CA . VAL A 1 161 ? 10.691 3.416 -30.359 1.00 85.38 161 VAL A CA 1
ATOM 1220 C C . VAL A 1 161 ? 10.939 2.104 -31.099 1.00 85.38 161 VAL A C 1
ATOM 1222 O O . VAL A 1 161 ? 11.847 2.020 -31.923 1.00 85.38 161 VAL A O 1
ATOM 1225 N N . GLU A 1 162 ? 10.133 1.076 -30.832 1.00 81.81 162 GLU A N 1
ATOM 1226 C CA . GLU A 1 162 ? 10.311 -0.259 -31.421 1.00 81.81 162 GLU A CA 1
ATOM 1227 C C . GLU A 1 162 ? 9.442 -0.461 -32.676 1.00 81.81 162 GLU A C 1
ATOM 1229 O O . GLU A 1 162 ? 9.556 -1.494 -33.335 1.00 81.81 162 GLU A O 1
ATOM 1234 N N . ARG A 1 163 ? 8.578 0.510 -33.028 1.00 82.31 163 ARG A N 1
ATOM 1235 C CA . ARG A 1 163 ? 7.633 0.442 -34.165 1.00 82.31 163 ARG A CA 1
ATOM 1236 C C . ARG A 1 163 ? 6.728 -0.800 -34.138 1.00 82.31 163 ARG A C 1
ATOM 1238 O O . ARG A 1 163 ? 6.284 -1.276 -35.181 1.00 82.31 163 ARG A O 1
ATOM 1245 N N . LEU A 1 164 ? 6.450 -1.316 -32.941 1.00 80.94 164 LEU A N 1
ATOM 1246 C CA . LEU A 1 164 ? 5.547 -2.444 -32.695 1.00 80.94 164 LEU A CA 1
ATOM 1247 C C . LEU A 1 164 ? 4.088 -2.032 -32.930 1.00 80.94 164 LEU A C 1
ATOM 1249 O O . LEU A 1 164 ? 3.726 -0.88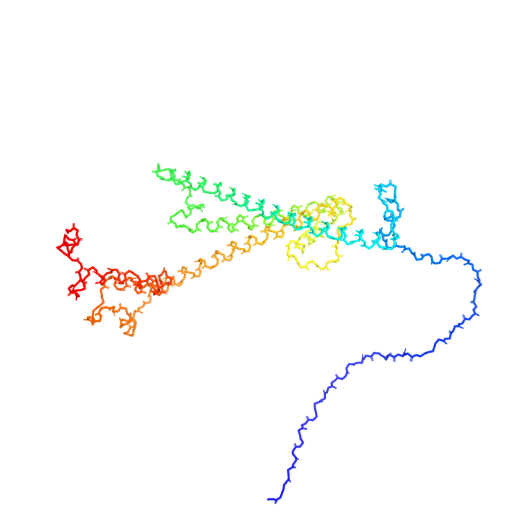4 -32.686 1.00 80.94 164 LEU A O 1
ATOM 1253 N N . GLY A 1 165 ? 3.223 -2.951 -33.368 1.00 87.75 165 GLY A N 1
ATOM 1254 C CA . GLY A 1 165 ? 1.785 -2.675 -33.485 1.00 87.75 165 GLY A CA 1
ATOM 1255 C C . GLY A 1 165 ? 1.152 -2.329 -32.129 1.00 87.75 165 GLY A C 1
ATOM 1256 O O . GLY A 1 165 ? 1.608 -2.809 -31.097 1.00 87.75 165 GLY A O 1
ATOM 1257 N N . TRP A 1 166 ? 0.083 -1.522 -32.109 1.00 88.00 166 TRP A N 1
ATOM 1258 C CA . TRP A 1 166 ? -0.567 -1.067 -30.864 1.00 88.00 166 TRP A CA 1
ATOM 1259 C C . TRP A 1 166 ? -0.958 -2.209 -29.915 1.00 88.00 166 TRP A C 1
ATOM 1261 O O . TRP A 1 166 ? -0.704 -2.128 -28.715 1.00 88.00 166 TRP A O 1
ATOM 1271 N N . LEU A 1 167 ? -1.528 -3.289 -30.457 1.00 88.81 167 LEU A N 1
ATOM 1272 C CA . LEU A 1 167 ? -1.890 -4.491 -29.698 1.00 88.81 167 LEU A CA 1
ATOM 1273 C C . LEU A 1 167 ? -0.664 -5.194 -29.106 1.00 88.81 167 LEU A C 1
ATOM 1275 O O . LEU A 1 167 ? -0.687 -5.590 -27.944 1.00 88.81 167 LEU A O 1
ATOM 1279 N N . ASP A 1 168 ? 0.417 -5.299 -29.876 1.00 88.25 168 ASP A N 1
ATOM 1280 C CA . ASP A 1 168 ? 1.647 -5.967 -29.453 1.00 88.25 168 ASP A CA 1
ATOM 1281 C C . ASP A 1 168 ? 2.391 -5.163 -28.383 1.00 88.25 168 ASP A C 1
ATOM 1283 O O . ASP A 1 168 ? 2.881 -5.738 -27.411 1.00 88.25 168 ASP A O 1
ATOM 1287 N N . SER A 1 169 ? 2.419 -3.836 -28.528 1.00 89.69 169 SER A N 1
ATOM 1288 C CA . SER A 1 169 ? 2.973 -2.908 -27.540 1.00 89.69 169 SER A CA 1
ATOM 1289 C C . SER A 1 169 ? 2.176 -2.920 -26.241 1.00 89.69 169 SER A C 1
ATOM 1291 O O . SER A 1 169 ? 2.761 -2.954 -25.162 1.00 89.69 169 SER A O 1
ATOM 1293 N N . PHE A 1 170 ? 0.841 -2.922 -26.322 1.00 89.62 170 PHE A N 1
ATOM 1294 C CA . PHE A 1 170 ? -0.012 -3.007 -25.138 1.00 89.62 170 PHE A CA 1
ATOM 1295 C C . PHE A 1 170 ? 0.136 -4.356 -24.433 1.00 89.62 170 PHE A C 1
ATOM 1297 O O . PHE A 1 170 ? 0.298 -4.395 -23.216 1.00 89.62 170 PHE A O 1
ATOM 1304 N N . TYR A 1 171 ? 0.151 -5.454 -25.191 1.00 89.81 171 TYR A N 1
ATOM 1305 C CA . TYR A 1 171 ? 0.405 -6.788 -24.658 1.00 89.81 171 TYR A CA 1
ATOM 1306 C C . TYR A 1 171 ? 1.759 -6.848 -23.945 1.00 89.81 171 TYR A C 1
ATOM 1308 O O . TYR A 1 171 ? 1.808 -7.215 -22.774 1.00 89.81 171 TYR A O 1
ATOM 1316 N N . LEU A 1 172 ? 2.845 -6.410 -24.591 1.00 87.94 172 LEU A N 1
ATOM 1317 C CA . LEU A 1 172 ? 4.175 -6.415 -23.982 1.00 87.94 172 LEU A CA 1
ATOM 1318 C C . LEU A 1 172 ? 4.232 -5.523 -22.732 1.00 87.94 172 LEU A C 1
ATOM 1320 O O . LEU A 1 172 ? 4.842 -5.912 -21.733 1.00 87.94 172 LEU A O 1
ATOM 1324 N N . ALA A 1 173 ? 3.554 -4.370 -22.750 1.00 90.19 173 ALA A N 1
ATOM 1325 C CA . ALA A 1 173 ? 3.460 -3.478 -21.602 1.00 90.19 173 ALA A CA 1
ATOM 1326 C C . ALA A 1 173 ? 2.736 -4.140 -20.421 1.00 90.19 173 ALA A C 1
ATOM 1328 O O . ALA A 1 173 ? 3.290 -4.209 -19.326 1.00 90.19 173 ALA A O 1
ATOM 1329 N N . VAL A 1 174 ? 1.537 -4.690 -20.635 1.00 89.88 174 VAL A N 1
ATOM 1330 C CA . VAL A 1 174 ? 0.771 -5.384 -19.588 1.00 89.88 174 VAL A CA 1
ATOM 1331 C C . VAL A 1 174 ? 1.556 -6.571 -19.044 1.00 89.88 174 VAL A C 1
ATOM 1333 O O . VAL A 1 174 ? 1.711 -6.687 -17.832 1.00 89.88 174 VAL A O 1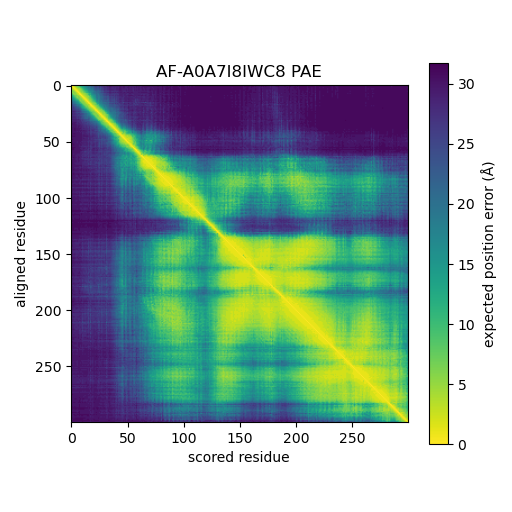
ATOM 1336 N N . MET A 1 175 ? 2.100 -7.421 -19.915 1.00 89.25 175 MET A N 1
ATOM 1337 C CA . MET A 1 175 ? 2.851 -8.622 -19.534 1.00 89.25 175 MET A CA 1
ATOM 1338 C C . MET A 1 175 ? 4.098 -8.312 -18.706 1.00 89.25 175 MET A C 1
ATOM 1340 O O . MET A 1 175 ? 4.458 -9.074 -17.808 1.00 89.25 175 MET A O 1
ATOM 1344 N N . SER A 1 176 ? 4.735 -7.181 -18.991 1.00 88.38 176 SER A N 1
ATOM 1345 C CA . SER A 1 176 ? 5.908 -6.701 -18.270 1.00 88.38 176 SER A CA 1
ATOM 1346 C C . SER A 1 176 ? 5.552 -6.088 -16.913 1.00 88.38 176 SER A C 1
ATOM 1348 O O . SER A 1 176 ? 6.157 -6.439 -15.904 1.00 88.38 176 SER A O 1
ATOM 1350 N N . VAL A 1 177 ? 4.544 -5.208 -16.863 1.00 88.31 177 VAL A N 1
ATOM 1351 C CA . VAL A 1 177 ? 4.092 -4.547 -15.622 1.00 88.31 177 VAL A CA 1
ATOM 1352 C C . VAL A 1 177 ? 3.459 -5.542 -14.646 1.00 88.31 177 VAL A C 1
ATOM 1354 O O . VAL A 1 177 ? 3.623 -5.414 -13.436 1.00 88.31 177 VAL A O 1
ATOM 1357 N N . THR A 1 178 ? 2.763 -6.557 -15.163 1.00 85.88 178 THR A N 1
ATOM 1358 C CA . THR A 1 178 ? 2.179 -7.651 -14.364 1.00 85.88 178 THR A CA 1
ATOM 1359 C C . THR A 1 178 ? 3.177 -8.752 -14.013 1.00 85.88 178 THR A C 1
ATOM 1361 O O . THR A 1 178 ? 2.779 -9.733 -13.396 1.00 85.88 178 THR A O 1
ATOM 1364 N N . THR A 1 179 ? 4.442 -8.602 -14.427 1.00 86.81 179 THR A N 1
ATOM 1365 C CA . THR A 1 179 ? 5.550 -9.541 -14.194 1.00 86.81 179 THR A CA 1
ATOM 1366 C C . THR A 1 179 ? 5.299 -10.987 -14.644 1.00 86.81 179 THR A C 1
ATOM 1368 O O . THR A 1 179 ? 6.052 -11.881 -14.268 1.00 86.81 179 THR A O 1
ATOM 1371 N N . VAL A 1 180 ? 4.298 -11.228 -15.502 1.00 90.06 180 VAL A N 1
ATOM 1372 C CA . VAL A 1 180 ? 4.046 -12.554 -16.094 1.00 90.06 180 VAL A CA 1
ATOM 1373 C C . VAL A 1 180 ? 5.118 -12.885 -17.138 1.00 90.06 180 VAL A C 1
ATOM 1375 O O . VAL A 1 180 ? 5.619 -14.002 -17.162 1.00 90.06 180 VAL A O 1
ATOM 1378 N N . GLY A 1 181 ? 5.488 -11.904 -17.974 1.00 82.50 181 GLY A N 1
ATOM 1379 C CA . GLY A 1 181 ? 6.705 -11.909 -18.794 1.00 82.50 181 GLY A CA 1
ATOM 1380 C C . GLY A 1 181 ? 7.028 -13.202 -19.556 1.00 82.50 181 GLY A C 1
ATOM 1381 O O . GLY A 1 181 ? 8.089 -13.776 -19.331 1.00 82.50 181 GLY A O 1
ATOM 1382 N N . TYR A 1 182 ? 6.182 -13.628 -20.503 1.00 82.94 182 TYR A N 1
ATOM 1383 C CA . TYR A 1 182 ? 6.438 -14.842 -21.302 1.00 82.94 182 TYR A CA 1
ATOM 1384 C C . TYR A 1 182 ? 7.747 -14.806 -22.112 1.00 82.94 182 TYR A C 1
ATOM 1386 O O . TYR A 1 182 ? 8.274 -15.859 -22.462 1.00 82.94 182 TYR A O 1
ATOM 1394 N N . GLY A 1 183 ? 8.280 -13.615 -22.407 1.00 78.88 183 GLY A N 1
ATOM 1395 C CA . GLY A 1 183 ? 9.552 -13.453 -23.12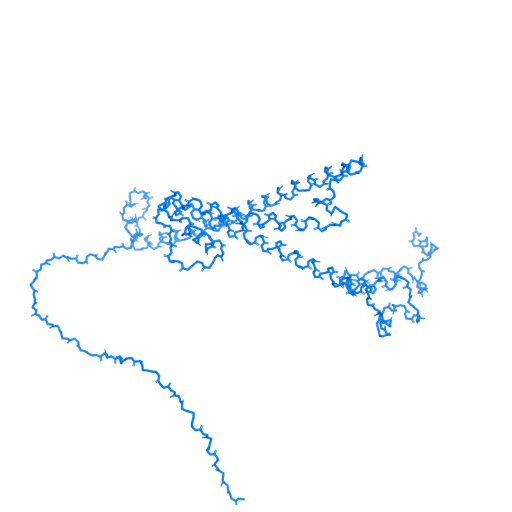1 1.00 78.88 183 GLY A CA 1
ATOM 1396 C C . GLY A 1 183 ? 9.478 -13.752 -24.622 1.00 78.88 183 GLY A C 1
ATOM 1397 O O . GLY A 1 183 ? 10.508 -13.834 -25.284 1.00 78.88 183 GLY A O 1
ATOM 1398 N N . ASP A 1 184 ? 8.271 -13.883 -25.166 1.00 79.69 184 ASP A N 1
ATOM 1399 C CA . ASP A 1 184 ? 7.976 -14.038 -26.593 1.00 79.69 184 ASP A CA 1
ATOM 1400 C C . ASP A 1 184 ? 8.352 -12.792 -27.409 1.00 79.69 184 ASP A C 1
ATOM 1402 O O . ASP A 1 184 ? 8.763 -12.883 -28.568 1.00 79.69 184 ASP A O 1
ATOM 1406 N N . ARG A 1 185 ? 8.251 -11.614 -26.790 1.00 76.06 185 ARG A N 1
ATOM 1407 C CA . ARG A 1 185 ? 8.681 -10.333 -27.353 1.00 76.06 185 ARG A CA 1
ATOM 1408 C C . ARG A 1 185 ? 9.564 -9.592 -26.358 1.00 76.06 185 ARG A C 1
ATOM 1410 O O . ARG A 1 185 ? 9.317 -9.602 -25.156 1.00 76.06 185 ARG A O 1
ATOM 1417 N N . ALA A 1 186 ? 10.605 -8.944 -26.869 1.00 77.56 186 ALA A N 1
ATOM 1418 C CA . ALA A 1 186 ? 11.569 -8.202 -26.067 1.00 77.56 186 ALA A CA 1
ATOM 1419 C C . ALA A 1 186 ? 12.087 -6.986 -26.836 1.00 77.56 186 ALA A C 1
ATOM 1421 O O . ALA A 1 186 ? 12.120 -6.997 -28.067 1.00 77.56 186 ALA A O 1
ATOM 1422 N N . PHE A 1 187 ? 12.536 -5.976 -26.090 1.00 80.81 187 PHE A N 1
ATOM 1423 C CA . PHE A 1 187 ? 13.151 -4.770 -26.637 1.00 80.81 187 PHE A CA 1
ATOM 1424 C C . PHE A 1 187 ? 14.401 -5.120 -27.449 1.00 80.81 187 PHE A C 1
ATOM 1426 O O . PHE A 1 187 ? 15.366 -5.683 -26.916 1.00 80.81 187 PHE A O 1
ATOM 1433 N N . ARG A 1 188 ? 14.385 -4.784 -28.739 1.00 80.56 188 ARG A N 1
ATOM 1434 C CA . ARG A 1 188 ? 15.500 -5.020 -29.667 1.00 80.56 188 ARG A CA 1
ATOM 1435 C C . ARG A 1 188 ? 16.409 -3.805 -29.787 1.00 80.56 188 ARG A C 1
ATOM 1437 O O . ARG A 1 188 ? 17.608 -3.961 -30.008 1.00 80.56 188 ARG A O 1
ATOM 1444 N N . SER A 1 189 ? 15.857 -2.608 -29.623 1.00 85.25 189 SER A N 1
ATOM 1445 C CA . SER A 1 189 ? 16.592 -1.356 -29.771 1.00 85.25 189 SER A CA 1
ATOM 1446 C C . SER A 1 189 ? 17.412 -1.027 -28.519 1.00 85.25 189 SER A C 1
ATOM 1448 O O . SER A 1 189 ? 16.981 -1.243 -27.387 1.00 85.25 189 SER A O 1
ATOM 1450 N N . LEU A 1 190 ? 18.611 -0.473 -28.707 1.00 81.69 190 LEU A N 1
ATOM 1451 C CA . LEU A 1 190 ? 19.455 0.007 -27.609 1.00 81.69 190 LEU A CA 1
ATOM 1452 C C . LEU A 1 190 ? 18.750 1.078 -26.739 1.00 81.69 190 LEU A C 1
ATOM 1454 O O . LEU A 1 190 ? 18.727 0.899 -25.518 1.00 81.69 190 LEU A O 1
ATOM 1458 N N . PRO A 1 191 ? 18.097 2.119 -27.309 1.00 81.75 191 PRO A N 1
ATOM 1459 C CA . PRO A 1 191 ? 17.317 3.071 -26.510 1.00 81.75 191 PRO A CA 1
ATOM 1460 C C . PRO A 1 191 ? 16.095 2.429 -25.837 1.00 81.75 191 PRO A C 1
ATOM 1462 O O . PRO A 1 191 ? 15.807 2.741 -24.683 1.00 81.75 191 PRO A O 1
ATOM 1465 N N . GLY A 1 192 ? 15.410 1.491 -26.502 1.00 83.12 192 GLY A N 1
ATOM 1466 C CA . GLY A 1 192 ? 14.275 0.770 -25.923 1.00 83.12 192 GLY A CA 1
ATOM 1467 C C . GLY A 1 192 ? 14.676 -0.078 -24.719 1.00 83.12 192 GLY A C 1
ATOM 1468 O O . GLY A 1 192 ? 13.972 -0.081 -23.716 1.00 83.12 192 GLY A O 1
ATOM 1469 N N . ARG A 1 193 ? 15.844 -0.729 -24.760 1.00 84.44 193 ARG A N 1
ATOM 1470 C CA . ARG A 1 193 ? 16.383 -1.505 -23.630 1.00 84.44 193 ARG A CA 1
ATOM 1471 C C . ARG A 1 193 ? 16.763 -0.623 -22.443 1.00 84.44 193 ARG A C 1
ATOM 1473 O O . ARG A 1 193 ? 16.461 -0.984 -21.310 1.00 84.44 193 ARG A O 1
ATOM 1480 N N . ALA A 1 194 ? 17.383 0.530 -22.690 1.00 81.94 194 ALA A N 1
ATOM 1481 C CA . ALA A 1 194 ? 17.697 1.489 -21.631 1.00 81.94 194 ALA A CA 1
ATOM 1482 C C . ALA A 1 194 ? 16.420 2.027 -20.962 1.00 81.94 194 ALA A C 1
ATOM 1484 O O . ALA A 1 194 ? 16.322 2.039 -19.734 1.00 81.94 194 ALA A O 1
ATOM 1485 N N . PHE A 1 195 ? 15.413 2.389 -21.766 1.00 84.94 195 PHE A N 1
ATOM 1486 C CA . PHE A 1 195 ? 14.093 2.778 -21.271 1.00 84.94 195 PHE A CA 1
ATOM 1487 C C . PHE A 1 195 ? 13.434 1.652 -20.471 1.00 84.94 195 PHE A C 1
ATOM 1489 O O . PHE A 1 195 ? 12.956 1.891 -19.365 1.00 84.94 195 PHE A O 1
ATOM 1496 N N . ALA A 1 196 ? 13.452 0.423 -20.992 1.00 85.56 196 ALA A N 1
ATOM 1497 C CA . ALA A 1 196 ? 12.849 -0.737 -20.353 1.00 85.56 196 ALA A CA 1
ATOM 1498 C C . ALA A 1 196 ? 13.395 -0.962 -18.943 1.00 85.56 196 ALA A C 1
ATOM 1500 O O . ALA A 1 196 ? 12.609 -1.181 -18.031 1.00 85.56 196 ALA A O 1
ATOM 1501 N N . CYS A 1 197 ? 14.709 -0.852 -18.732 1.00 83.00 197 CYS A N 1
ATOM 1502 C CA . CYS A 1 197 ? 15.302 -1.006 -17.402 1.00 83.00 197 CYS A CA 1
ATOM 1503 C C . CYS A 1 197 ? 14.678 -0.043 -16.378 1.00 83.00 197 CYS A C 1
ATOM 1505 O O . CYS A 1 197 ? 14.241 -0.472 -15.312 1.00 83.00 197 CYS A O 1
ATOM 1507 N N . VAL A 1 198 ? 14.590 1.245 -16.718 1.00 82.50 198 VAL A N 1
ATOM 1508 C CA . VAL A 1 198 ? 14.020 2.273 -15.831 1.00 82.50 198 VAL A CA 1
ATOM 1509 C C . VAL A 1 198 ? 12.511 2.083 -15.673 1.00 82.50 198 VAL A C 1
ATOM 1511 O O . VAL A 1 198 ? 11.990 2.068 -14.559 1.00 82.50 198 VAL A O 1
ATOM 1514 N N . TRP A 1 199 ? 11.803 1.899 -16.786 1.00 87.19 199 TRP A N 1
ATOM 1515 C CA . TRP A 1 199 ? 10.350 1.786 -16.823 1.00 87.19 199 TRP A CA 1
ATOM 1516 C C . TRP A 1 199 ? 9.834 0.541 -16.095 1.00 87.19 199 TRP A C 1
ATOM 1518 O O . TRP A 1 199 ? 8.861 0.645 -15.348 1.00 87.19 199 TRP A O 1
ATOM 1528 N N . LEU A 1 200 ? 10.484 -0.615 -16.255 1.00 87.56 200 LEU A N 1
ATOM 1529 C CA . LEU A 1 200 ? 10.110 -1.854 -15.565 1.00 87.56 200 LEU A CA 1
ATOM 1530 C C . LEU A 1 200 ? 10.244 -1.706 -14.052 1.00 87.56 200 LEU A C 1
ATOM 1532 O O . LEU A 1 200 ? 9.354 -2.126 -13.314 1.00 87.56 200 LEU A O 1
ATOM 1536 N N . LEU A 1 201 ? 11.324 -1.076 -13.588 1.00 83.25 201 LEU A N 1
ATOM 1537 C CA . LEU A 1 201 ? 11.554 -0.841 -12.165 1.00 83.25 201 LEU A CA 1
ATOM 1538 C C . LEU A 1 201 ? 10.499 0.096 -11.573 1.00 83.25 201 LEU A C 1
ATOM 1540 O O . LEU A 1 201 ? 9.864 -0.254 -10.577 1.00 83.25 201 LEU A O 1
ATOM 1544 N N . VAL A 1 202 ? 10.240 1.236 -12.218 1.00 82.88 202 VAL A N 1
ATOM 1545 C CA . VAL A 1 202 ? 9.205 2.184 -11.770 1.00 82.88 202 VAL A CA 1
ATOM 1546 C C . VAL A 1 202 ? 7.817 1.541 -11.795 1.00 82.88 202 VAL A C 1
ATOM 1548 O O . VAL A 1 202 ? 7.065 1.659 -10.828 1.00 82.88 202 VAL A O 1
ATOM 1551 N N . SER A 1 203 ? 7.485 0.813 -12.862 1.00 86.56 203 SER A N 1
ATOM 1552 C CA . SER A 1 203 ? 6.173 0.175 -13.012 1.00 86.56 203 SER A CA 1
ATOM 1553 C C . SER A 1 203 ? 5.944 -0.923 -11.976 1.00 86.56 203 SER A C 1
ATOM 1555 O O . SER A 1 203 ? 4.867 -0.993 -11.390 1.00 86.56 203 SER A O 1
ATOM 1557 N N . THR A 1 204 ? 6.959 -1.744 -11.694 1.00 85.94 204 THR A N 1
ATOM 1558 C CA . THR A 1 204 ? 6.863 -2.813 -10.687 1.00 85.94 204 THR A CA 1
ATOM 1559 C C . THR A 1 204 ? 6.640 -2.233 -9.292 1.00 85.94 204 THR A C 1
ATOM 1561 O O . THR A 1 204 ? 5.775 -2.704 -8.553 1.00 85.94 204 THR A O 1
ATOM 1564 N N . LEU A 1 205 ? 7.368 -1.168 -8.938 1.00 84.38 205 LEU A N 1
ATOM 1565 C CA . LEU A 1 205 ? 7.182 -0.470 -7.665 1.00 84.38 205 LEU A CA 1
ATOM 1566 C C . LEU A 1 205 ? 5.788 0.165 -7.566 1.00 84.38 205 LEU A C 1
ATOM 1568 O O . LEU A 1 205 ? 5.125 0.024 -6.538 1.00 84.38 205 LEU A O 1
ATOM 1572 N N . ALA A 1 206 ? 5.308 0.803 -8.636 1.00 83.69 206 ALA A N 1
ATOM 1573 C CA . ALA A 1 206 ? 3.966 1.380 -8.685 1.00 83.69 206 ALA A CA 1
ATOM 1574 C C . ALA A 1 206 ? 2.869 0.318 -8.486 1.00 83.69 206 ALA A C 1
ATOM 1576 O O . ALA A 1 206 ? 1.952 0.519 -7.686 1.00 83.69 206 ALA A O 1
ATOM 1577 N N . VAL A 1 207 ? 2.986 -0.840 -9.146 1.00 85.94 207 VAL A N 1
ATOM 1578 C CA . VAL A 1 207 ? 2.055 -1.969 -8.974 1.00 85.94 207 VAL A CA 1
ATOM 1579 C C . VAL A 1 207 ? 2.104 -2.523 -7.553 1.00 85.94 207 VAL A C 1
ATOM 1581 O O . VAL A 1 207 ? 1.051 -2.738 -6.950 1.00 85.94 207 VAL A O 1
ATOM 1584 N N . ALA A 1 208 ? 3.298 -2.706 -6.982 1.00 86.00 208 ALA A N 1
ATOM 1585 C CA . ALA A 1 208 ? 3.453 -3.175 -5.607 1.00 86.00 208 ALA A CA 1
ATOM 1586 C C . ALA A 1 208 ? 2.752 -2.237 -4.608 1.00 86.00 208 ALA A C 1
ATOM 1588 O O . ALA A 1 208 ? 2.040 -2.696 -3.712 1.00 86.00 208 ALA A O 1
ATOM 1589 N N . ARG A 1 209 ? 2.870 -0.916 -4.797 1.00 82.81 209 ARG A N 1
ATOM 1590 C CA . ARG A 1 209 ? 2.150 0.073 -3.977 1.00 82.81 209 ARG A CA 1
ATOM 1591 C C . ARG A 1 209 ? 0.649 0.044 -4.183 1.00 82.81 209 ARG A C 1
ATOM 1593 O O . ARG A 1 209 ? -0.093 0.091 -3.205 1.00 82.81 209 ARG A O 1
ATOM 1600 N N . ALA A 1 210 ? 0.192 -0.074 -5.425 1.00 84.56 210 ALA A N 1
ATOM 1601 C CA . ALA A 1 210 ? -1.230 -0.210 -5.704 1.00 84.56 210 ALA A CA 1
ATOM 1602 C C . ALA A 1 210 ? -1.824 -1.445 -5.011 1.00 84.56 210 ALA A C 1
ATOM 1604 O O . ALA A 1 210 ? -2.914 -1.367 -4.440 1.00 84.56 210 ALA A O 1
ATOM 1605 N N . PHE A 1 211 ? -1.086 -2.557 -4.985 1.00 86.19 211 PHE A N 1
ATOM 1606 C CA . PHE A 1 211 ? -1.492 -3.759 -4.267 1.00 86.19 211 PHE A CA 1
ATOM 1607 C C . PHE A 1 211 ? -1.553 -3.546 -2.749 1.00 86.19 211 PHE A C 1
ATOM 1609 O O . PHE A 1 211 ? -2.538 -3.947 -2.131 1.00 86.19 211 PHE A O 1
ATOM 1616 N N . LEU A 1 212 ? -0.564 -2.873 -2.148 1.00 85.94 212 LEU A N 1
ATOM 1617 C CA . LEU A 1 212 ? -0.583 -2.531 -0.719 1.00 85.94 212 LEU A CA 1
ATOM 1618 C C . LEU A 1 212 ? -1.796 -1.663 -0.355 1.00 85.94 212 LEU A C 1
ATOM 1620 O O . LEU A 1 212 ? -2.531 -2.011 0.565 1.00 85.94 212 LEU A O 1
ATOM 1624 N N . TYR A 1 213 ? -2.093 -0.615 -1.129 1.00 83.69 213 TYR A N 1
ATOM 1625 C CA . TYR A 1 213 ? -3.284 0.211 -0.891 1.00 83.69 213 TYR A CA 1
ATOM 1626 C C . TYR 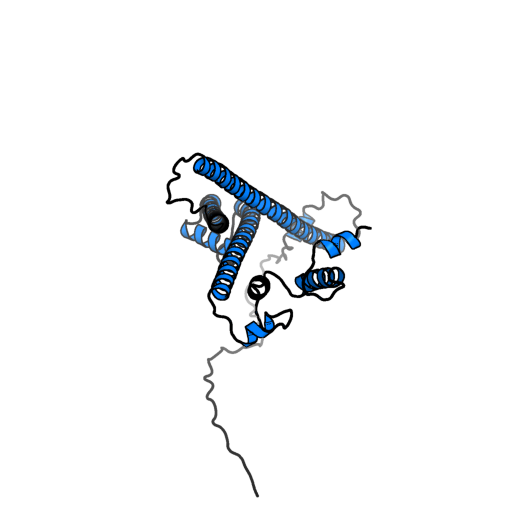A 1 213 ? -4.592 -0.567 -1.055 1.00 83.69 213 TYR A C 1
ATOM 1628 O O . TYR A 1 213 ? -5.546 -0.364 -0.299 1.00 83.69 213 TYR A O 1
ATOM 1636 N N . LEU A 1 214 ? -4.658 -1.489 -2.019 1.00 84.06 214 LEU A N 1
ATOM 1637 C CA . LEU A 1 214 ? -5.796 -2.397 -2.153 1.00 84.06 214 LEU A CA 1
ATOM 1638 C C . LEU A 1 214 ? -5.914 -3.329 -0.942 1.00 84.06 214 LEU A C 1
ATOM 1640 O O . LEU A 1 214 ? -7.025 -3.537 -0.449 1.00 84.06 214 LEU A O 1
ATOM 1644 N N . ALA A 1 215 ? -4.803 -3.872 -0.448 1.00 87.25 215 ALA A N 1
ATOM 1645 C CA . ALA A 1 215 ? -4.773 -4.731 0.728 1.00 87.25 215 ALA A CA 1
ATOM 1646 C C . ALA A 1 215 ? -5.251 -3.977 1.976 1.00 87.25 215 ALA A C 1
ATOM 1648 O O . ALA A 1 215 ? -6.178 -4.446 2.637 1.00 87.25 215 ALA A O 1
ATOM 1649 N N . GLU A 1 216 ? -4.726 -2.779 2.234 1.00 85.94 216 GLU A N 1
ATOM 1650 C CA . GLU A 1 216 ? -5.182 -1.880 3.302 1.00 85.94 216 GLU A CA 1
ATOM 1651 C C . GLU A 1 216 ? -6.687 -1.614 3.193 1.00 85.94 216 GLU A C 1
ATOM 1653 O O . GLU A 1 216 ? -7.444 -1.846 4.137 1.00 85.94 216 GLU A O 1
ATOM 1658 N N . ALA A 1 217 ? -7.174 -1.255 2.001 1.00 82.25 217 ALA A N 1
ATOM 1659 C CA . ALA A 1 217 ? -8.595 -1.018 1.774 1.00 82.25 217 ALA A CA 1
ATOM 1660 C C . ALA A 1 217 ? -9.462 -2.262 2.046 1.00 82.25 217 ALA A C 1
ATOM 1662 O O . ALA A 1 217 ? -10.602 -2.152 2.526 1.00 82.25 217 ALA A O 1
ATOM 1663 N N . ARG A 1 218 ? -8.951 -3.463 1.739 1.00 85.88 218 ARG A N 1
ATOM 1664 C CA . ARG A 1 218 ? -9.629 -4.741 2.006 1.00 85.88 218 ARG A CA 1
ATOM 1665 C C . ARG A 1 218 ? -9.622 -5.074 3.495 1.00 85.88 218 ARG A C 1
ATOM 1667 O O . ARG A 1 218 ? -10.678 -5.478 3.992 1.00 85.88 218 ARG A O 1
ATOM 1674 N N . ILE A 1 219 ? -8.499 -4.871 4.183 1.00 86.62 219 ILE A N 1
ATOM 1675 C CA . ILE A 1 219 ? -8.349 -5.046 5.634 1.00 86.62 219 ILE A CA 1
ATOM 1676 C C . ILE A 1 219 ? -9.308 -4.106 6.360 1.00 86.62 219 ILE A C 1
ATOM 1678 O O . ILE A 1 219 ? -10.155 -4.565 7.121 1.00 86.62 219 ILE A O 1
ATOM 1682 N N . ASP A 1 220 ? -9.318 -2.824 6.011 1.00 84.44 220 ASP A N 1
ATOM 1683 C CA . ASP A 1 220 ? -10.225 -1.833 6.586 1.00 84.44 220 ASP A CA 1
ATOM 1684 C C . ASP A 1 220 ? -11.697 -2.184 6.369 1.00 84.44 220 ASP A C 1
ATOM 1686 O O . ASP A 1 220 ? -12.551 -2.029 7.249 1.00 84.44 220 ASP A O 1
ATOM 1690 N N . LYS A 1 221 ? -12.043 -2.662 5.168 1.00 82.25 221 LYS A N 1
ATOM 1691 C CA . LYS A 1 221 ? -13.407 -3.121 4.878 1.00 82.25 221 LYS A CA 1
ATOM 1692 C C . LYS A 1 221 ? -13.775 -4.329 5.740 1.00 82.25 221 LYS A C 1
ATOM 1694 O O . LYS A 1 221 ? -14.931 -4.414 6.158 1.00 82.25 221 LYS A O 1
ATOM 1699 N N . ARG A 1 222 ? -12.828 -5.230 6.012 1.00 85.62 222 ARG A N 1
ATOM 1700 C CA . ARG A 1 222 ? -13.013 -6.392 6.889 1.00 85.62 222 ARG A CA 1
ATOM 1701 C C . ARG A 1 222 ? -13.146 -5.974 8.354 1.00 85.62 222 ARG A C 1
ATOM 1703 O O . ARG A 1 222 ? -14.156 -6.326 8.955 1.00 85.62 222 ARG A O 1
ATOM 1710 N N . HIS A 1 223 ? -12.235 -5.159 8.885 1.00 84.56 223 HIS A N 1
ATOM 1711 C CA . HIS A 1 223 ? -12.295 -4.630 10.255 1.00 84.56 223 HIS A CA 1
ATOM 1712 C C . HIS A 1 223 ? -13.629 -3.933 10.532 1.00 84.56 223 HIS A C 1
ATOM 1714 O O . HIS A 1 223 ? -14.281 -4.196 11.537 1.00 84.56 223 HIS A O 1
ATOM 1720 N N . ARG A 1 224 ? -14.123 -3.121 9.587 1.00 84.38 224 ARG A N 1
ATOM 1721 C CA . ARG A 1 224 ? -15.441 -2.477 9.718 1.00 84.38 224 ARG A CA 1
ATOM 1722 C C . ARG A 1 224 ? -16.614 -3.456 9.704 1.00 84.38 224 ARG A C 1
ATOM 1724 O O . ARG A 1 224 ? -17.630 -3.178 10.334 1.00 84.38 224 ARG A O 1
ATOM 1731 N N . ARG A 1 225 ? -16.529 -4.553 8.944 1.00 86.62 225 ARG A N 1
ATOM 1732 C CA . ARG A 1 225 ? -17.574 -5.592 8.942 1.00 86.62 225 ARG A CA 1
ATOM 1733 C C . ARG A 1 225 ? -17.605 -6.324 10.276 1.00 86.62 225 ARG A C 1
ATOM 1735 O O . ARG A 1 225 ? -18.693 -6.488 10.810 1.00 86.62 225 ARG A O 1
ATOM 1742 N N . ILE A 1 226 ? -16.435 -6.680 10.803 1.00 86.69 226 ILE A N 1
ATOM 1743 C CA . ILE A 1 226 ? -16.293 -7.317 12.116 1.00 86.69 226 ILE A CA 1
ATOM 1744 C C . ILE A 1 226 ? -16.855 -6.392 13.197 1.00 86.69 226 ILE A C 1
ATOM 1746 O O . ILE A 1 226 ? -17.779 -6.791 13.888 1.00 86.69 226 ILE A O 1
ATOM 1750 N N . ALA A 1 227 ? -16.429 -5.126 13.252 1.00 87.19 227 ALA A N 1
ATOM 1751 C CA . ALA A 1 227 ? -16.940 -4.165 14.232 1.00 87.19 227 ALA A CA 1
ATOM 1752 C C . ALA A 1 227 ? -18.470 -4.013 14.182 1.00 87.19 227 ALA A C 1
ATOM 1754 O O . ALA A 1 227 ? -19.144 -4.032 15.205 1.00 87.19 227 ALA A O 1
ATOM 1755 N N . LYS A 1 228 ? -19.056 -3.913 12.982 1.00 88.88 228 LYS A N 1
ATOM 1756 C CA . LYS A 1 228 ? -20.519 -3.848 12.836 1.00 88.88 228 LYS A CA 1
ATOM 1757 C C . LYS A 1 228 ? -21.228 -5.134 13.246 1.00 88.88 228 LYS A C 1
ATOM 1759 O O . LYS A 1 228 ? -22.359 -5.053 13.707 1.00 88.88 228 LYS A O 1
ATOM 1764 N N . TRP A 1 229 ? -20.615 -6.286 12.997 1.00 89.69 229 TRP A N 1
ATOM 1765 C CA . TRP A 1 229 ? -21.161 -7.579 13.389 1.00 89.69 229 TRP A CA 1
ATOM 1766 C C . TRP A 1 229 ? -21.135 -7.723 14.915 1.00 89.69 229 TRP A C 1
ATOM 1768 O O . TRP A 1 229 ? -22.181 -7.976 15.498 1.00 89.69 229 TRP A O 1
ATOM 1778 N N . VAL A 1 230 ? -20.003 -7.405 15.552 1.00 88.31 230 VAL A N 1
ATOM 1779 C CA . VAL A 1 230 ? -19.828 -7.388 17.015 1.00 88.31 230 VAL A CA 1
ATOM 1780 C C . VAL A 1 230 ? -20.849 -6.474 17.704 1.00 88.31 230 VAL A C 1
ATOM 1782 O O . VAL A 1 230 ? -21.453 -6.858 18.702 1.00 88.31 230 VAL A O 1
ATOM 1785 N N . LEU A 1 231 ? -21.090 -5.277 17.156 1.00 87.00 231 LEU A N 1
ATOM 1786 C CA . LEU A 1 231 ? -22.032 -4.307 17.732 1.00 87.00 231 LEU A CA 1
ATOM 1787 C C . LEU A 1 231 ? -23.512 -4.658 17.527 1.00 87.00 231 LEU A C 1
ATOM 1789 O O . LEU A 1 231 ? -24.357 -4.114 18.228 1.00 87.00 231 LEU A O 1
ATOM 1793 N N . ARG A 1 232 ? -23.846 -5.493 16.536 1.00 87.75 232 ARG A N 1
ATOM 1794 C CA . ARG A 1 232 ? -25.237 -5.892 16.249 1.00 87.75 232 ARG A CA 1
ATOM 1795 C C . ARG A 1 232 ? -25.637 -7.204 16.905 1.00 87.75 232 ARG A C 1
ATOM 1797 O O . ARG A 1 232 ? -26.815 -7.533 16.891 1.00 87.75 232 ARG A O 1
ATOM 1804 N N . ARG A 1 233 ? -24.663 -7.976 17.373 1.00 89.19 233 ARG A N 1
ATOM 1805 C CA . ARG A 1 233 ? -24.891 -9.296 17.936 1.00 89.19 233 ARG A CA 1
ATOM 1806 C C . ARG A 1 233 ? -25.321 -9.177 19.396 1.00 89.19 233 ARG A C 1
ATOM 1808 O O . ARG A 1 233 ? -24.654 -8.489 20.172 1.00 89.19 233 ARG A O 1
ATOM 1815 N N . ASP A 1 234 ? -26.376 -9.902 19.748 1.00 87.25 234 ASP A N 1
ATOM 1816 C CA . ASP A 1 234 ? -26.802 -10.068 21.134 1.00 87.25 234 ASP A CA 1
ATOM 1817 C C . ASP A 1 234 ? -25.748 -10.834 21.948 1.00 87.25 234 ASP A C 1
ATOM 1819 O O . ASP A 1 234 ? -25.000 -11.673 21.430 1.00 87.25 234 ASP A O 1
ATOM 1823 N N . MET A 1 235 ? -25.666 -10.502 23.232 1.00 86.62 235 MET A N 1
ATOM 1824 C CA . MET A 1 235 ? -24.704 -11.074 24.170 1.00 86.62 235 MET A CA 1
ATOM 1825 C C . MET A 1 235 ? -25.263 -12.355 24.790 1.00 86.62 235 MET A C 1
ATOM 1827 O O . MET A 1 235 ? -26.429 -12.408 25.175 1.00 86.62 235 MET A O 1
ATOM 1831 N N . THR A 1 236 ? -24.436 -13.394 24.883 1.00 89.56 236 THR A N 1
ATOM 1832 C CA . THR A 1 236 ? -24.810 -14.673 25.511 1.00 89.56 236 THR A CA 1
ATOM 1833 C C . THR A 1 236 ? -24.499 -14.684 27.012 1.00 89.56 236 THR A C 1
ATOM 1835 O O . THR A 1 236 ? -23.722 -13.865 27.493 1.00 89.56 236 THR A O 1
ATOM 1838 N N . ALA A 1 237 ? -25.063 -15.635 27.767 1.00 88.94 237 ALA A N 1
ATOM 1839 C CA . ALA A 1 237 ? -24.824 -15.743 29.213 1.00 88.94 237 ALA A CA 1
ATOM 1840 C C . ALA A 1 237 ? -23.343 -15.989 29.569 1.00 88.94 237 ALA A C 1
ATOM 1842 O O . ALA A 1 237 ? -22.837 -15.417 30.526 1.00 88.94 237 ALA A O 1
ATOM 1843 N N . ALA A 1 238 ? -22.622 -16.787 28.776 1.00 87.62 238 ALA A N 1
ATOM 1844 C CA . ALA A 1 238 ? -21.188 -17.003 28.988 1.00 87.62 238 ALA A CA 1
ATOM 1845 C C . ALA A 1 238 ? -20.367 -15.724 28.737 1.00 87.62 238 ALA A C 1
ATOM 1847 O O . ALA A 1 238 ? -19.414 -15.442 29.454 1.00 87.62 238 ALA A O 1
ATOM 1848 N N . GLU A 1 239 ? -20.758 -14.933 27.736 1.00 88.38 239 GLU A N 1
ATOM 1849 C CA . GLU A 1 239 ? -20.122 -13.648 27.426 1.00 88.38 239 GLU A CA 1
ATOM 1850 C C . GLU A 1 239 ? -20.439 -12.586 28.473 1.00 88.38 239 GLU A C 1
ATOM 1852 O O . GLU A 1 239 ? -19.583 -11.765 28.770 1.00 88.38 239 GLU A O 1
ATOM 1857 N N . PHE A 1 240 ? -21.634 -12.636 29.064 1.00 88.50 240 PHE A N 1
ATOM 1858 C CA . PHE A 1 240 ? -21.985 -11.817 30.218 1.00 88.50 240 PHE A CA 1
ATOM 1859 C C . PHE A 1 240 ? -21.047 -12.105 31.397 1.00 88.50 240 PHE A C 1
ATOM 1861 O O . PHE A 1 240 ? -20.443 -11.171 31.908 1.00 88.50 240 PHE A O 1
ATOM 1868 N N . LEU A 1 241 ? -20.848 -13.380 31.768 1.00 87.31 241 LEU A N 1
ATOM 1869 C CA . LEU A 1 241 ? -19.916 -13.741 32.848 1.00 87.31 241 LEU A CA 1
ATOM 1870 C C . LEU A 1 241 ? -18.472 -13.312 32.547 1.00 87.31 241 LEU A C 1
ATOM 1872 O O . LEU A 1 241 ? -17.736 -12.967 33.459 1.00 87.31 241 LEU A O 1
ATOM 1876 N N . ALA A 1 242 ? -18.058 -13.348 31.279 1.00 86.81 242 ALA A N 1
ATOM 1877 C CA . ALA A 1 242 ? -16.723 -12.908 30.876 1.00 86.81 242 ALA A CA 1
ATOM 1878 C C . ALA A 1 242 ? -16.572 -11.376 30.804 1.00 86.81 242 ALA A C 1
ATOM 1880 O O . ALA A 1 242 ? -15.447 -10.879 30.759 1.00 86.81 242 ALA A O 1
ATOM 1881 N N . ALA A 1 243 ? -17.682 -10.641 30.705 1.00 88.50 243 ALA A N 1
ATOM 1882 C CA . ALA A 1 243 ? -17.710 -9.183 30.669 1.00 88.50 243 ALA A CA 1
ATOM 1883 C C . ALA A 1 243 ? -17.835 -8.562 32.068 1.00 88.50 243 ALA A C 1
ATOM 1885 O O . ALA A 1 243 ? -17.439 -7.414 32.231 1.00 88.50 243 ALA A O 1
ATOM 1886 N N . ASP A 1 244 ? -18.382 -9.306 33.031 1.00 87.94 244 ASP A N 1
ATOM 1887 C CA . ASP A 1 244 ? -18.487 -8.954 34.450 1.00 87.94 244 ASP A CA 1
ATOM 1888 C C . ASP A 1 244 ? -17.103 -9.065 35.117 1.00 87.94 244 ASP A C 1
ATOM 1890 O O . ASP A 1 244 ? -16.644 -10.163 35.447 1.00 87.94 244 ASP A O 1
ATOM 1894 N N . ILE A 1 245 ? -16.404 -7.930 35.226 1.00 84.19 245 ILE A N 1
ATOM 1895 C CA . ILE A 1 245 ? -15.010 -7.866 35.695 1.00 84.19 245 ILE A CA 1
ATOM 1896 C C . ILE A 1 245 ? -14.968 -7.904 37.222 1.00 84.19 245 ILE A C 1
ATOM 1898 O O . ILE A 1 245 ? -14.059 -8.506 37.791 1.00 84.19 245 ILE A O 1
ATOM 1902 N N . ASP A 1 246 ? -15.932 -7.261 37.883 1.00 82.31 246 ASP A N 1
ATOM 1903 C CA . ASP A 1 246 ? -15.998 -7.186 39.345 1.00 82.31 246 ASP A CA 1
ATOM 1904 C C . ASP A 1 246 ? -16.801 -8.336 39.985 1.00 82.31 246 ASP A C 1
ATOM 1906 O O . ASP A 1 246 ? -16.844 -8.459 41.211 1.00 82.31 246 ASP A O 1
ATOM 1910 N N . HIS A 1 247 ? -17.388 -9.210 39.162 1.00 84.31 247 HIS A N 1
ATOM 1911 C CA . HIS A 1 247 ? -18.149 -10.392 39.565 1.00 84.31 247 HIS A CA 1
ATOM 1912 C C . HIS A 1 247 ? -19.340 -10.065 40.477 1.00 84.31 247 HIS A C 1
ATOM 1914 O O . HIS A 1 247 ? -19.733 -10.877 41.323 1.00 84.31 247 HIS A O 1
ATOM 1920 N N . ASN A 1 248 ? -19.936 -8.881 40.310 1.00 85.12 248 ASN A N 1
ATOM 1921 C CA . ASN A 1 248 ? -21.074 -8.436 41.114 1.00 85.12 248 ASN A CA 1
ATOM 1922 C C . ASN A 1 248 ? -22.427 -8.995 40.616 1.00 85.12 248 ASN A C 1
ATOM 1924 O O . ASN A 1 248 ? -23.464 -8.770 41.250 1.00 85.12 248 ASN A O 1
ATOM 1928 N N . GLY A 1 249 ? -22.435 -9.730 39.495 1.00 85.25 249 GLY A N 1
ATOM 1929 C CA . GLY A 1 249 ? -23.630 -10.334 38.905 1.00 85.25 249 GLY A CA 1
ATOM 1930 C C . GLY A 1 249 ? -24.480 -9.370 38.071 1.00 85.25 249 GLY A C 1
ATOM 1931 O O . GLY A 1 249 ? -25.590 -9.719 37.659 1.00 85.25 249 GLY A O 1
ATOM 1932 N N . SER A 1 250 ? -23.987 -8.162 37.803 1.00 87.31 250 SER A N 1
ATOM 1933 C CA . SER A 1 250 ? -24.624 -7.136 36.983 1.00 87.31 250 SER A CA 1
ATOM 1934 C C . SER A 1 250 ? -23.603 -6.516 36.031 1.00 87.31 250 SER A C 1
ATOM 1936 O O . SER A 1 250 ? -22.460 -6.290 36.394 1.00 87.31 250 SER A O 1
ATOM 1938 N N . LEU A 1 251 ? -24.013 -6.213 34.797 1.00 89.69 251 LEU A N 1
ATOM 1939 C CA . LEU A 1 251 ? -23.096 -5.633 33.817 1.00 89.69 251 LEU A CA 1
ATOM 1940 C C . LEU A 1 251 ? -23.271 -4.119 33.725 1.00 89.69 251 LEU A C 1
ATOM 1942 O O . LEU A 1 251 ? -24.298 -3.624 33.245 1.00 89.69 251 LEU A O 1
ATOM 1946 N N . SER A 1 252 ? -22.248 -3.373 34.133 1.00 90.50 252 SER A N 1
ATOM 1947 C CA . SER A 1 252 ? -22.228 -1.921 33.991 1.00 90.50 252 SER A CA 1
ATOM 1948 C C . SER A 1 252 ? -22.030 -1.491 32.531 1.00 90.50 252 SER A C 1
ATOM 1950 O O . SER A 1 252 ? -21.502 -2.213 31.678 1.00 90.50 252 SER A O 1
ATOM 1952 N N . LYS A 1 253 ? -22.420 -0.250 32.211 1.00 89.19 253 LYS A N 1
ATOM 1953 C CA . LYS A 1 253 ? -22.203 0.321 30.870 1.00 89.19 253 LYS A CA 1
ATOM 1954 C C . LYS A 1 253 ? -20.715 0.344 30.491 1.00 89.19 253 LYS A C 1
ATOM 1956 O O . LYS A 1 253 ? -20.391 0.152 29.322 1.00 89.19 253 LYS A O 1
ATOM 1961 N N . SER A 1 254 ? -19.830 0.600 31.452 1.00 89.06 254 SER A N 1
ATOM 1962 C CA . SER A 1 254 ? -18.373 0.588 31.279 1.00 89.06 254 SER A CA 1
ATOM 1963 C C . SER A 1 254 ? -17.856 -0.798 30.908 1.00 89.06 254 SER A C 1
ATOM 1965 O O . SER A 1 254 ? -17.149 -0.921 29.912 1.00 89.06 254 SER A O 1
ATOM 1967 N N . GLU A 1 255 ? -18.265 -1.834 31.637 1.00 89.56 255 GLU A N 1
ATOM 1968 C CA . GLU A 1 255 ? -17.861 -3.221 31.378 1.00 89.56 255 GLU A CA 1
ATOM 1969 C C . GLU A 1 255 ? -18.358 -3.714 30.023 1.00 89.56 255 GLU A C 1
ATOM 1971 O O . GLU A 1 255 ? -17.588 -4.267 29.240 1.00 89.56 255 GLU A O 1
ATOM 1976 N N . PHE A 1 256 ? -19.609 -3.402 29.667 1.00 90.75 256 PHE A N 1
ATOM 1977 C CA . PHE A 1 256 ? -20.137 -3.713 28.340 1.00 90.75 256 PHE A CA 1
ATOM 1978 C C . PHE A 1 256 ? -19.332 -3.035 27.218 1.00 90.75 256 PHE A C 1
ATOM 1980 O O . PHE A 1 256 ? -19.067 -3.639 26.175 1.00 90.75 256 PHE A O 1
ATOM 1987 N N . VAL A 1 257 ? -18.919 -1.777 27.414 1.00 90.94 257 VAL A N 1
ATOM 1988 C CA . VAL A 1 257 ? -18.092 -1.048 26.441 1.00 90.94 257 VAL A CA 1
ATOM 1989 C C . VAL A 1 257 ? -16.694 -1.658 26.341 1.00 90.94 257 VAL A C 1
ATOM 1991 O O . VAL A 1 257 ? -16.229 -1.875 25.221 1.00 90.94 257 VAL A O 1
ATOM 1994 N N . ILE A 1 258 ? -16.043 -1.976 27.464 1.00 90.88 258 ILE A N 1
ATOM 1995 C CA . ILE A 1 258 ? -14.719 -2.621 27.495 1.00 90.88 258 ILE A CA 1
ATOM 1996 C C . ILE A 1 258 ? -14.783 -3.983 26.800 1.00 90.88 258 ILE A C 1
ATOM 1998 O O . ILE A 1 258 ? -13.990 -4.244 25.893 1.00 90.88 258 ILE A O 1
ATOM 2002 N N . TYR A 1 259 ? -15.786 -4.802 27.127 1.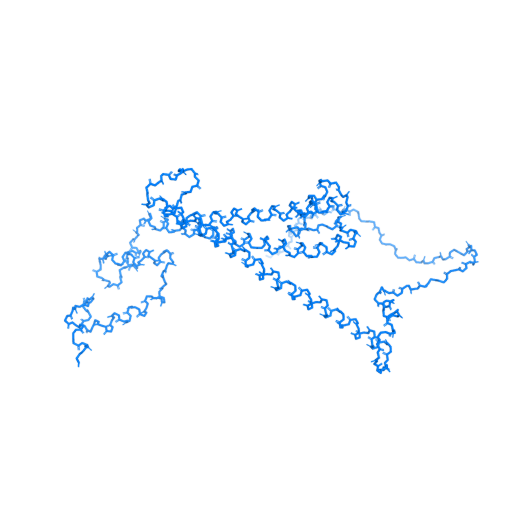00 90.94 259 TYR A N 1
ATOM 2003 C CA . TYR A 1 259 ? -16.022 -6.091 26.485 1.00 90.94 259 TYR A CA 1
ATOM 2004 C C . TYR A 1 259 ? -16.192 -5.948 24.968 1.00 90.94 259 TYR A C 1
ATOM 2006 O O . TYR A 1 259 ? -15.504 -6.617 24.196 1.00 90.94 259 TYR A O 1
ATOM 2014 N N . LYS A 1 260 ? -17.040 -5.020 24.501 1.00 91.12 260 LYS A N 1
ATOM 2015 C CA . LYS A 1 260 ? -17.229 -4.793 23.059 1.00 91.12 260 LYS A CA 1
ATOM 2016 C C . LYS A 1 260 ? -15.976 -4.249 22.375 1.00 91.12 260 LYS A C 1
ATOM 2018 O O . LYS A 1 260 ? -15.728 -4.587 21.218 1.00 91.12 260 LYS A O 1
ATOM 2023 N N . LEU A 1 261 ? -15.164 -3.438 23.050 1.00 91.25 261 LEU A N 1
ATOM 2024 C CA . LEU A 1 261 ? -13.880 -2.963 22.520 1.00 91.25 261 LEU A CA 1
ATOM 2025 C C . LEU A 1 261 ? -12.856 -4.099 22.398 1.00 91.25 261 LEU A C 1
ATOM 2027 O O . LEU A 1 261 ? -12.165 -4.178 21.376 1.00 91.25 261 LEU A O 1
ATOM 2031 N N . LYS A 1 262 ? -12.816 -5.004 23.378 1.00 89.88 262 LYS A N 1
ATOM 2032 C CA . LYS A 1 262 ? -12.001 -6.224 23.359 1.00 89.88 262 LYS A CA 1
ATOM 2033 C C . LYS A 1 262 ? -12.441 -7.180 22.248 1.00 89.88 262 LYS A C 1
ATOM 2035 O O . LYS A 1 262 ? -11.615 -7.614 21.451 1.00 89.88 262 LYS A O 1
ATOM 2040 N N . GLU A 1 263 ? -13.745 -7.424 22.103 1.00 88.69 263 GLU A N 1
ATOM 2041 C CA . GLU A 1 263 ? -14.318 -8.275 21.045 1.00 88.69 263 GLU A CA 1
ATOM 2042 C C . GLU A 1 263 ? -14.052 -7.702 19.635 1.00 88.69 263 GLU A C 1
ATOM 2044 O O . GLU A 1 263 ? -13.820 -8.435 18.673 1.00 88.69 263 GLU A O 1
ATOM 2049 N N . MET A 1 264 ? -14.007 -6.371 19.497 1.00 88.81 264 MET A N 1
ATOM 2050 C CA . MET A 1 264 ? -13.592 -5.697 18.259 1.00 88.81 264 MET A CA 1
ATOM 2051 C C . MET A 1 264 ? -12.073 -5.725 18.005 1.00 88.81 264 MET A C 1
ATOM 2053 O O . MET A 1 264 ? -11.638 -5.228 16.960 1.00 88.81 264 MET A O 1
ATOM 2057 N N . GLY A 1 265 ? -11.269 -6.252 18.934 1.00 87.75 265 GLY A N 1
ATOM 2058 C CA . GLY A 1 265 ? -9.807 -6.263 18.862 1.00 87.75 265 GLY A CA 1
ATOM 2059 C C . GLY A 1 265 ? -9.186 -4.865 18.924 1.00 87.75 265 GLY A C 1
ATOM 2060 O O . GLY A 1 265 ? -8.138 -4.632 18.327 1.00 87.75 265 GLY A O 1
ATOM 2061 N N . LYS A 1 266 ? -9.868 -3.901 19.558 1.00 88.88 266 LYS A N 1
ATOM 2062 C CA . LYS A 1 266 ? -9.365 -2.528 19.742 1.00 88.88 266 LYS A CA 1
ATOM 2063 C C . LYS A 1 266 ? -8.475 -2.383 20.964 1.00 88.88 266 LYS A C 1
ATOM 2065 O O . LYS A 1 266 ? -7.631 -1.496 20.971 1.00 88.88 266 LYS A O 1
ATOM 2070 N N . ILE A 1 267 ? -8.716 -3.218 21.963 1.00 91.44 267 ILE A N 1
ATOM 2071 C CA . ILE A 1 267 ? -8.000 -3.259 23.230 1.00 91.44 267 ILE A CA 1
ATOM 2072 C C . ILE A 1 267 ? -7.671 -4.727 23.489 1.00 91.44 267 ILE A C 1
ATOM 2074 O O . ILE A 1 267 ? -8.523 -5.593 23.264 1.00 91.44 267 ILE A O 1
ATOM 2078 N N . THR A 1 268 ? -6.443 -5.011 23.905 1.00 89.94 268 THR A N 1
ATOM 2079 C CA . THR A 1 268 ? -6.021 -6.349 24.329 1.00 89.94 268 THR A CA 1
ATOM 2080 C C . THR A 1 268 ? -5.990 -6.451 25.853 1.00 89.94 268 THR A C 1
ATOM 2082 O O . THR A 1 268 ? -5.947 -5.442 26.548 1.00 89.94 268 THR A O 1
ATOM 2085 N N . GLU A 1 269 ? -5.987 -7.673 26.389 1.00 87.12 269 GLU A N 1
ATOM 2086 C CA . GLU A 1 269 ? -5.824 -7.900 27.837 1.00 87.12 269 GLU A CA 1
ATOM 2087 C C . GLU A 1 269 ? -4.538 -7.276 28.382 1.00 87.12 269 GLU A C 1
ATOM 2089 O O . GLU A 1 269 ? -4.535 -6.691 29.458 1.00 87.12 269 GLU A O 1
ATOM 2094 N N . LEU A 1 270 ? -3.458 -7.323 27.599 1.00 88.56 270 LEU A N 1
ATOM 2095 C CA . LEU A 1 270 ? -2.175 -6.730 27.975 1.00 88.56 270 LEU A CA 1
ATOM 2096 C C . LEU A 1 270 ? -2.253 -5.207 28.132 1.00 88.56 270 LEU A C 1
ATOM 2098 O O . LEU A 1 270 ? -1.506 -4.648 28.928 1.00 88.56 270 LEU A O 1
ATOM 2102 N N . ASP A 1 271 ? -3.162 -4.551 27.406 1.00 89.12 271 ASP A N 1
ATOM 2103 C CA . ASP A 1 271 ? -3.400 -3.112 27.536 1.00 89.12 271 ASP A CA 1
ATOM 2104 C C . ASP A 1 271 ? -4.256 -2.789 28.773 1.00 89.12 271 ASP A C 1
ATOM 2106 O O . ASP A 1 271 ? -4.125 -1.708 29.344 1.00 89.12 271 ASP A O 1
ATOM 2110 N N . LEU A 1 272 ? -5.132 -3.712 29.193 1.00 87.44 272 LEU A N 1
ATOM 2111 C CA . LEU A 1 272 ? -6.028 -3.538 30.342 1.00 87.44 272 LEU A CA 1
ATOM 2112 C C . LEU A 1 272 ? -5.323 -3.788 31.677 1.00 87.44 272 LEU A C 1
ATOM 2114 O O . LEU A 1 272 ? -5.528 -3.016 32.608 1.00 87.44 272 LEU A O 1
ATOM 2118 N N . LEU A 1 273 ? -4.462 -4.806 31.761 1.00 87.19 273 LEU A N 1
ATOM 2119 C CA . LEU A 1 273 ? -3.746 -5.184 32.988 1.00 87.19 273 LEU A CA 1
ATOM 2120 C C . LEU A 1 273 ? -3.077 -4.008 33.728 1.00 87.19 273 LEU A C 1
ATOM 2122 O O . LEU A 1 273 ? -3.348 -3.846 34.915 1.00 87.19 273 LEU A O 1
ATOM 2126 N N . PRO A 1 274 ? -2.248 -3.155 33.090 1.00 89.44 274 PRO A N 1
ATOM 2127 C CA . PRO A 1 274 ? -1.616 -2.038 33.792 1.00 89.44 274 PRO A CA 1
ATOM 2128 C C . PRO A 1 274 ? -2.616 -0.958 34.233 1.00 89.44 274 PRO A C 1
ATOM 2130 O O . PRO A 1 274 ? -2.372 -0.269 35.220 1.00 89.44 274 PRO A O 1
ATOM 2133 N N . ILE A 1 275 ? -3.740 -0.803 33.524 1.00 88.94 275 ILE A N 1
ATOM 2134 C CA . ILE A 1 275 ? -4.803 0.144 33.892 1.00 88.94 275 ILE A CA 1
ATOM 2135 C C . ILE A 1 275 ? -5.560 -0.380 35.118 1.00 88.94 275 ILE A C 1
ATOM 2137 O O . ILE A 1 275 ? -5.838 0.386 36.040 1.00 88.94 275 ILE A O 1
ATOM 2141 N N . CYS A 1 276 ? -5.857 -1.680 35.145 1.00 85.06 276 CYS A N 1
ATOM 2142 C CA . CYS A 1 276 ? -6.459 -2.356 36.290 1.00 85.06 276 CYS A CA 1
ATOM 2143 C C . CYS A 1 276 ? -5.533 -2.314 37.515 1.00 85.06 276 CYS A C 1
ATOM 2145 O O . CYS A 1 276 ? -5.980 -1.896 38.576 1.00 85.06 276 CYS A O 1
ATOM 2147 N N . ASP A 1 277 ? -4.238 -2.615 37.363 1.00 87.06 277 ASP A N 1
ATOM 2148 C CA . ASP A 1 277 ? -3.251 -2.526 38.455 1.00 87.06 277 ASP A CA 1
ATOM 2149 C C . ASP A 1 277 ? -3.162 -1.102 39.027 1.00 87.06 277 ASP A C 1
ATOM 2151 O O . ASP A 1 277 ? -3.175 -0.889 40.240 1.00 87.06 277 ASP A O 1
ATOM 2155 N N . GLN A 1 278 ? -3.149 -0.086 38.158 1.00 87.88 278 GLN A N 1
ATOM 2156 C CA . GLN A 1 278 ? -3.182 1.303 38.605 1.00 87.88 278 GLN A CA 1
ATOM 2157 C C . GLN A 1 278 ? -4.464 1.624 39.386 1.00 87.88 278 GLN A C 1
ATOM 2159 O O . GLN A 1 278 ? -4.404 2.350 40.381 1.00 87.88 278 GLN A O 1
ATOM 2164 N N . PHE A 1 279 ? -5.611 1.107 38.945 1.00 85.50 279 PHE A N 1
ATOM 2165 C CA . PHE A 1 279 ? -6.884 1.291 39.633 1.00 85.50 279 PHE A CA 1
ATOM 2166 C C . PHE A 1 279 ? -6.879 0.625 41.015 1.00 85.50 279 PHE A C 1
ATOM 2168 O O . PHE A 1 279 ? -7.209 1.286 41.996 1.00 85.50 279 PHE A O 1
ATOM 2175 N N . GLU A 1 280 ? -6.428 -0.626 41.117 1.00 83.69 280 GLU A N 1
ATOM 2176 C CA . GLU A 1 280 ? -6.322 -1.368 42.382 1.00 83.69 280 GLU A CA 1
ATOM 2177 C C . GLU A 1 280 ? -5.394 -0.667 43.382 1.00 83.69 280 GLU A C 1
ATOM 2179 O O . GLU A 1 280 ? -5.694 -0.572 44.572 1.00 83.69 280 GLU A O 1
ATOM 2184 N N . ARG A 1 281 ? -4.292 -0.077 42.905 1.00 82.62 281 ARG A N 1
ATOM 2185 C CA . ARG A 1 281 ? -3.390 0.722 43.751 1.00 82.62 281 ARG A CA 1
ATOM 2186 C C . ARG A 1 281 ? -4.040 1.987 44.312 1.00 82.62 281 ARG A C 1
ATOM 2188 O O . ARG A 1 281 ? -3.649 2.445 45.388 1.00 82.62 281 ARG A O 1
ATOM 2195 N N . LEU A 1 282 ? -4.974 2.585 43.575 1.00 81.06 282 LEU A N 1
ATOM 2196 C CA . LEU A 1 282 ? -5.712 3.777 43.999 1.00 81.06 282 LEU A CA 1
ATOM 2197 C C . LEU A 1 282 ? -6.904 3.414 44.894 1.00 81.06 282 LEU A C 1
ATOM 2199 O O . LEU A 1 282 ? -7.231 4.161 45.818 1.00 81.06 282 LEU A O 1
ATOM 2203 N N . ASP A 1 283 ? -7.518 2.256 44.673 1.00 80.88 283 ASP A N 1
ATOM 2204 C CA . ASP A 1 283 ? -8.636 1.740 45.459 1.00 80.88 283 ASP A CA 1
ATOM 2205 C C . ASP A 1 283 ? -8.163 0.923 46.672 1.00 80.88 283 ASP A C 1
ATOM 2207 O O . ASP A 1 283 ? -8.468 -0.256 46.829 1.00 80.88 283 ASP A O 1
ATOM 2211 N N . LYS A 1 284 ? -7.454 1.577 47.602 1.00 72.81 284 LYS A N 1
ATOM 2212 C CA . LYS A 1 284 ? -7.006 0.953 48.867 1.00 72.81 284 LYS A CA 1
ATOM 2213 C C . LYS A 1 284 ? -8.146 0.333 49.693 1.00 72.81 284 LYS A C 1
ATOM 2215 O O . LYS A 1 284 ? -7.886 -0.498 50.557 1.00 72.81 284 LYS A O 1
ATOM 2220 N N . GLY A 1 285 ? -9.386 0.773 49.465 1.00 71.94 285 GLY A N 1
ATOM 2221 C CA . GLY A 1 285 ? -10.578 0.267 50.144 1.00 71.94 285 GLY A CA 1
ATOM 2222 C C . GLY A 1 285 ? -11.208 -0.961 49.485 1.00 71.94 285 GLY A C 1
ATOM 2223 O O . GLY A 1 285 ? -12.177 -1.476 50.037 1.00 71.94 285 GLY A O 1
ATOM 2224 N N . ASN A 1 286 ? -10.697 -1.404 48.327 1.00 74.25 286 ASN A N 1
ATOM 2225 C CA . ASN A 1 286 ? -11.286 -2.448 47.482 1.00 74.25 286 ASN A CA 1
ATOM 2226 C C . ASN A 1 286 ? -12.799 -2.248 47.272 1.00 74.25 286 ASN A C 1
ATOM 2228 O O . ASN A 1 286 ? -13.608 -3.174 47.339 1.00 74.25 286 ASN A O 1
ATOM 2232 N N . SER A 1 287 ? -13.185 -0.984 47.130 1.00 74.94 287 SER A N 1
ATOM 2233 C CA . SER A 1 287 ? -14.571 -0.539 47.060 1.00 74.94 287 SER A CA 1
ATOM 2234 C C . SER A 1 287 ? -15.143 -0.623 45.641 1.00 74.94 287 SER A C 1
ATOM 2236 O O . SER A 1 287 ? -16.335 -0.377 45.436 1.00 74.94 287 SER A O 1
ATOM 2238 N N . GLY A 1 288 ? -14.287 -0.904 44.654 1.00 76.50 288 GLY A N 1
ATOM 2239 C CA . GLY A 1 288 ? -14.583 -0.834 43.228 1.00 76.50 288 GLY A CA 1
ATOM 2240 C C . GLY A 1 288 ? -14.785 0.599 42.729 1.00 76.50 288 GLY A C 1
ATOM 2241 O O . GLY A 1 288 ? -15.241 0.799 41.602 1.00 76.50 288 GLY A O 1
ATOM 2242 N N . LYS A 1 289 ? -14.513 1.624 43.556 1.00 77.00 289 LYS A N 1
ATOM 2243 C CA . LYS A 1 289 ? -14.804 3.035 43.257 1.00 77.00 289 LYS A CA 1
ATOM 2244 C C . LYS A 1 289 ? -13.748 3.973 43.834 1.00 77.00 289 LYS A C 1
ATOM 2246 O O . LYS A 1 289 ? -13.592 4.105 45.041 1.00 77.00 289 LYS A O 1
ATOM 2251 N N . ILE A 1 290 ? -13.114 4.762 42.971 1.00 76.81 290 ILE A N 1
ATOM 2252 C CA . ILE A 1 290 ? -12.213 5.829 43.418 1.00 76.81 290 ILE A CA 1
ATOM 2253 C C . ILE A 1 290 ? -13.044 7.077 43.733 1.00 76.81 290 ILE A C 1
ATOM 2255 O O . ILE A 1 290 ? -13.618 7.702 42.841 1.00 76.81 290 ILE A O 1
ATOM 2259 N N . THR A 1 291 ? -13.106 7.448 45.011 1.00 77.56 291 THR A N 1
ATOM 2260 C CA . THR A 1 291 ? -13.789 8.668 45.473 1.00 77.56 291 THR A CA 1
ATOM 2261 C C . THR A 1 291 ? -12.780 9.810 45.629 1.00 77.56 291 THR A C 1
ATOM 2263 O O . THR A 1 291 ? -11.620 9.567 45.950 1.00 77.56 291 THR A O 1
ATOM 2266 N N . LEU A 1 292 ? -13.198 11.070 45.437 1.00 73.06 292 LEU A N 1
ATOM 2267 C CA . LEU A 1 292 ? -12.316 12.248 45.557 1.00 73.06 292 LEU A CA 1
ATOM 2268 C C . LEU A 1 292 ? -11.559 12.319 46.895 1.00 73.06 292 LEU A C 1
ATOM 2270 O O . LEU A 1 292 ? -10.408 12.742 46.915 1.00 73.06 292 LEU A O 1
ATOM 2274 N N . SER A 1 293 ? -12.174 11.852 47.983 1.00 67.94 293 SER A N 1
ATOM 2275 C CA . SER A 1 293 ? -11.552 11.763 49.309 1.00 67.94 293 SER A CA 1
ATOM 2276 C C . SER A 1 293 ? -10.314 10.858 49.343 1.00 67.94 293 SER A C 1
ATOM 2278 O O . SER A 1 293 ? -9.345 11.178 50.024 1.00 67.94 293 SER A O 1
ATOM 2280 N N . HIS A 1 294 ? -10.304 9.772 48.562 1.00 63.66 294 HIS A N 1
ATOM 2281 C CA . HIS A 1 294 ? -9.163 8.853 48.472 1.00 63.66 294 HIS A CA 1
ATOM 2282 C C . HIS A 1 294 ? -7.982 9.472 47.713 1.00 63.66 294 HIS A C 1
ATOM 2284 O O . HIS A 1 294 ? -6.832 9.132 47.972 1.00 63.66 294 HIS A O 1
ATOM 2290 N N . LEU A 1 295 ? -8.246 10.391 46.778 1.00 65.69 295 LEU A N 1
ATOM 2291 C CA . LEU A 1 295 ? -7.199 11.056 45.996 1.00 65.69 295 LEU A CA 1
ATOM 2292 C C . LEU A 1 295 ? -6.522 12.189 46.775 1.00 65.69 295 LEU A C 1
ATOM 2294 O O . LEU A 1 295 ? -5.331 12.428 46.586 1.00 65.69 295 LEU A O 1
ATOM 2298 N N . THR A 1 296 ? -7.248 12.864 47.669 1.00 66.62 296 THR A N 1
ATOM 2299 C CA . THR A 1 296 ? -6.681 13.921 48.520 1.00 66.62 296 THR A CA 1
ATOM 2300 C C . THR A 1 296 ? -5.711 13.387 49.576 1.00 66.62 296 THR A C 1
ATOM 2302 O O . THR A 1 296 ? -4.740 14.068 49.879 1.00 66.62 296 THR A O 1
ATOM 2305 N N . GLU A 1 297 ? -5.901 12.158 50.071 1.00 60.81 297 GLU A N 1
ATOM 2306 C CA . GLU A 1 297 ? -4.975 11.506 51.019 1.00 60.81 297 GLU A CA 1
ATOM 2307 C C . GLU A 1 297 ? -3.651 11.050 50.387 1.00 60.81 297 GLU A C 1
ATOM 2309 O O . GLU A 1 297 ? -2.677 10.828 51.095 1.00 60.81 297 GLU A O 1
ATOM 2314 N N . ILE A 1 298 ? -3.596 10.881 49.062 1.00 59.06 298 ILE A N 1
ATOM 2315 C CA . ILE A 1 298 ? -2.386 10.422 48.356 1.00 59.06 298 ILE A CA 1
ATOM 2316 C C . ILE A 1 298 ? -1.426 11.592 48.057 1.00 59.06 298 ILE A C 1
ATOM 2318 O O . ILE A 1 298 ? -0.242 11.370 47.813 1.00 59.06 298 ILE A O 1
ATOM 2322 N N . HIS A 1 299 ? -1.923 12.834 48.077 1.00 55.28 299 HIS A N 1
ATOM 2323 C CA . HIS A 1 299 ? -1.158 14.052 47.780 1.00 55.28 299 HIS A CA 1
ATOM 2324 C C . HIS A 1 299 ? -0.678 14.830 49.022 1.00 55.28 299 HIS A C 1
ATOM 2326 O O . HIS A 1 299 ? -0.183 15.950 48.873 1.00 55.28 299 HIS A O 1
ATOM 2332 N N . GLN A 1 300 ? -0.794 14.245 50.216 1.00 44.19 300 GLN A N 1
ATOM 2333 C CA . GLN A 1 300 ? -0.246 14.765 51.475 1.00 44.19 300 GLN A CA 1
ATOM 2334 C C . GLN A 1 300 ? 0.894 13.878 51.973 1.00 44.19 300 GLN A C 1
ATOM 2336 O O . GLN A 1 300 ? 1.867 14.454 52.508 1.00 44.19 300 GLN A O 1
#

Secondary structure (DSSP, 8-state):
------PPP-----PPPPPPP----------S---------PPPHHHHHHHHSGGG--S----HHHHHHHHHHHHHHHHHHHHHHHHHHHHHHHHHHHHHHHHHHHHHHHHHHHHHHTT----TTS--TTSTHHHHHHHHHHHHHHHHHHHHHHHHHHHHHS---HHHHHHHHHHHHTT----SS---SHHHHHHHHHHHHHHHHHHHHHHHHHHHHHHHHHHHHHHHHHHHSPPPHHHHHHH-SS-SSS--HHHHHHHHHHHTTSS-HHHHHHHHHHHHHH-TT--S---HHHHHTT--

Nearest PDB structures (foldseek):
  8ctn-assembly2_B  TM=9.244E-01  e=4.797E-03  Bacillus cereus m1550
  3t4d-assembly2_B  TM=9.299E-01  e=8.812E-03  Bacillus cereus ATCC 14579
  3t4z-assembly2_B  TM=9.289E-01  e=1.703E-02  Bacillus cereus ATCC 14579
  3tet-assembly2_B  TM=8.399E-01  e=1.619E-02  Bacillus cereus ATCC 14579
  6ufe-assembly2_B  TM=7.610E-01  e=1.390E-02  Bacillus cereus

Radius of gyration: 36.37 Å; Cα contacts (8 Å, |Δi|>4): 140; chains: 1; bounding box: 78×101×101 Å

Sequence (300 aa):
MPHGAIHGPRERRRRFPWPPHAGDEARVDSRYPAGGASARCLPRPRVVVFTFNREAFSGEETHPVVDAVYFCIVTISATKIFSVAFVLVGFGFVDSLSGMVSYVLDLQESLLLGAIKEGKAAPSYLVDVKKGRMRIRTKVAAALGVVLLCVGGGAAVMHHVERLGWLDSFYLAVMSVTTVGYGDRAFRSLPGRAFACVWLLVSTLAVARAFLYLAEARIDKRHRRIAKWVLRRDMTAAEFLAADIDHNGSLSKSEFVIYKLKEMGKITELDLLPICDQFERLDKGNSGKITLSHLTEIHQ

Foldseek 3Di:
DDDDDDDDDDDDDDDDDDDDDDDDDDDDDDDDDDDDDPPPPDPDVLVVVCVVCVVVDDDDCDDPVVVSVVVVVVVVVVVVVVLVVLLVVLLVVLVVVLVVVLVVVVVVLVVVVVCVVVVNDDPPPPDPNPDPVPSLVVSLVVLVVVLVVLLVVQLVCCCVVVVDDSVVSSVCSCCLLVVVCPVPDDDPDPVNVVVCSNSSSNSVSSVVVSVVSVVVSVVVVVLVVQLVVLVPDDADPVLVCVLCPVNPSDHDPVSVVVSSCVSSVNDDPVNVVVVVVVVVVLPPVSPSDRDPVSVVVVVD

Solvent-accessible surface area (backbone atoms only — not comparable to full-atom values): 18376 Å² total; per-residue (Å²): 139,83,87,90,84,86,83,78,84,85,79,83,77,83,81,79,90,74,85,82,89,79,89,81,80,92,76,86,80,89,84,83,81,93,75,92,74,83,84,70,81,74,65,59,71,69,56,50,50,52,68,71,53,58,87,80,62,95,67,89,87,86,50,78,69,57,54,53,50,50,50,51,52,52,51,53,48,50,55,49,52,50,51,52,52,49,50,54,52,48,52,52,52,55,48,51,52,52,50,48,53,50,50,54,49,51,49,51,49,52,54,50,52,51,41,49,74,70,67,49,83,69,70,83,87,81,63,71,74,94,43,85,61,45,64,54,54,50,53,39,51,49,32,53,48,50,45,53,47,46,33,52,52,45,14,52,49,35,28,70,73,70,64,41,54,70,68,57,17,40,49,53,22,48,34,53,53,68,66,66,54,87,70,87,72,75,74,82,47,72,70,47,41,58,48,44,59,56,50,51,53,53,33,41,53,46,42,54,50,32,50,50,47,46,49,52,49,50,49,53,55,46,55,53,49,51,43,53,49,63,73,69,52,84,83,50,74,70,54,48,60,72,32,32,82,84,68,79,88,64,79,48,74,66,35,53,48,51,42,53,35,39,76,57,67,75,46,54,69,82,67,45,51,64,55,51,52,54,48,55,69,63,28,81,77,74,68,90,61,86,50,74,73,60,57,58,66,73,78,111

Organism: Spirodela intermedia (NCBI:txid51605)